Protein AF-A0A2W2GGY5-F1 (afdb_monomer_lite)

pLDDT: mean 84.08, std 15.94, range [33.78, 97.94]

Organism: NCBI:txid2666298

Secondary structure (DSSP, 8-state):
---HHHHHHHHHHHHHHHHSPPPHHHHHHHHHS-GGGSS-SEEEEEETTEEEEEETTT-HHHHHHHHTSSS-EE--BGGGTB----TTTS----GGG---EEEESS-HHHHHT--HHHHHHHHHHH--EEEEEEETTEEEEEEEETTTTEEEEEEE-TT-SSEEEEEESSS-HHHHHHHHHHHHHHTT---GGGEEEEEETTEEEEEESSTTSB---

Structure (mmCIF, N/CA/C/O backbone):
data_AF-A0A2W2GGY5-F1
#
_entry.id   AF-A0A2W2GGY5-F1
#
loop_
_atom_site.group_PDB
_atom_site.id
_atom_site.type_symbol
_atom_site.label_atom_id
_atom_site.label_alt_id
_atom_site.label_comp_id
_atom_site.label_asym_id
_atom_site.label_entity_id
_atom_site.label_seq_id
_atom_site.pdbx_PDB_ins_code
_atom_site.Cartn_x
_atom_site.Cartn_y
_atom_site.Cartn_z
_atom_site.occupancy
_atom_site.B_iso_or_equiv
_atom_site.auth_seq_id
_atom_site.auth_comp_id
_atom_site.auth_asym_id
_atom_site.auth_atom_id
_atom_site.pdbx_PDB_model_num
ATOM 1 N N . MET A 1 1 ? 34.369 3.440 -1.787 1.00 48.06 1 MET A N 1
ATOM 2 C CA . MET A 1 1 ? 33.220 4.038 -2.504 1.00 48.06 1 MET A CA 1
ATOM 3 C C . MET A 1 1 ? 33.224 3.545 -3.939 1.00 48.06 1 MET A C 1
ATOM 5 O O . MET A 1 1 ? 34.109 3.923 -4.694 1.00 48.06 1 MET A O 1
ATOM 9 N N . THR A 1 2 ? 32.295 2.670 -4.316 1.00 61.81 2 THR A N 1
ATOM 10 C CA . THR A 1 2 ? 32.181 2.228 -5.711 1.00 61.81 2 THR A CA 1
ATOM 11 C C . THR A 1 2 ? 31.547 3.356 -6.524 1.00 61.81 2 THR A C 1
ATOM 13 O O . THR A 1 2 ? 30.404 3.734 -6.267 1.00 61.81 2 THR A O 1
ATOM 16 N N . GLY A 1 3 ? 32.309 3.937 -7.453 1.00 85.81 3 GLY A N 1
ATOM 17 C CA . GLY A 1 3 ? 31.805 4.962 -8.368 1.00 85.81 3 GLY A CA 1
ATOM 18 C C . GLY A 1 3 ? 30.678 4.435 -9.262 1.00 85.81 3 GLY A C 1
ATOM 19 O O . GLY A 1 3 ? 30.443 3.228 -9.336 1.00 85.81 3 GLY A O 1
ATOM 20 N N . THR A 1 4 ? 29.992 5.339 -9.962 1.00 89.25 4 THR A N 1
ATOM 21 C CA . THR A 1 4 ? 28.840 5.040 -10.831 1.00 89.25 4 THR A CA 1
ATOM 22 C C . THR A 1 4 ? 29.074 3.850 -11.763 1.00 89.25 4 THR A C 1
ATOM 24 O O . THR A 1 4 ? 28.227 2.964 -11.829 1.00 89.25 4 THR A O 1
ATOM 27 N N . ALA A 1 5 ? 30.237 3.777 -12.418 1.00 89.19 5 ALA A N 1
ATOM 28 C CA . ALA A 1 5 ? 30.575 2.672 -13.316 1.00 89.19 5 ALA A CA 1
ATOM 29 C C . ALA A 1 5 ? 30.523 1.305 -12.612 1.00 89.19 5 ALA A C 1
ATOM 31 O O . ALA A 1 5 ? 29.901 0.374 -13.108 1.00 89.19 5 ALA A O 1
ATOM 32 N N . GLY A 1 6 ? 31.082 1.191 -11.403 1.00 91.62 6 GLY A N 1
ATOM 33 C CA . GLY A 1 6 ? 31.052 -0.071 -10.663 1.00 91.62 6 GLY A CA 1
ATOM 34 C C . GLY A 1 6 ? 29.668 -0.433 -10.111 1.00 91.62 6 GLY A C 1
ATOM 35 O O . GLY A 1 6 ? 29.412 -1.602 -9.840 1.00 91.62 6 GLY A O 1
ATOM 36 N N . ARG A 1 7 ? 28.760 0.540 -9.952 1.00 93.62 7 ARG A N 1
ATOM 37 C CA . ARG A 1 7 ? 27.346 0.270 -9.632 1.00 93.62 7 ARG A CA 1
ATOM 38 C C . ARG A 1 7 ? 26.581 -0.235 -10.849 1.00 93.62 7 ARG A C 1
ATOM 40 O O . ARG A 1 7 ? 25.798 -1.165 -10.712 1.00 93.62 7 ARG A O 1
ATOM 47 N N . ILE A 1 8 ? 26.845 0.345 -12.021 1.00 93.19 8 ILE A N 1
ATOM 48 C CA . ILE A 1 8 ? 26.279 -0.113 -13.292 1.00 93.19 8 ILE A CA 1
ATOM 49 C C . ILE A 1 8 ? 26.705 -1.556 -13.567 1.00 93.19 8 ILE A C 1
ATOM 51 O O . ILE A 1 8 ? 25.845 -2.392 -13.812 1.00 93.19 8 ILE A O 1
ATOM 55 N N . GLU A 1 9 ? 27.997 -1.873 -13.459 1.00 93.56 9 GLU A N 1
ATOM 56 C CA . GLU A 1 9 ? 28.480 -3.239 -13.707 1.00 93.56 9 GLU A CA 1
ATOM 57 C C . GLU A 1 9 ? 27.888 -4.255 -12.728 1.00 93.56 9 GLU A C 1
ATOM 59 O O . GLU A 1 9 ? 27.519 -5.357 -13.130 1.00 93.56 9 GLU A O 1
ATOM 64 N N . ARG A 1 10 ? 27.722 -3.873 -11.456 1.00 92.75 10 ARG A N 1
ATOM 65 C CA . ARG A 1 10 ? 27.044 -4.719 -10.468 1.00 92.75 10 ARG A CA 1
ATOM 66 C C . ARG A 1 10 ? 25.583 -4.961 -10.846 1.00 92.75 10 ARG A C 1
ATOM 68 O O . ARG A 1 10 ? 25.186 -6.108 -10.954 1.00 92.75 10 ARG A O 1
ATOM 75 N N . MET A 1 11 ? 24.832 -3.902 -11.148 1.00 92.44 11 MET A N 1
ATOM 76 C CA . MET A 1 11 ? 23.435 -4.010 -11.578 1.00 92.44 11 MET A CA 1
ATOM 77 C C . MET A 1 11 ? 23.292 -4.887 -12.831 1.00 92.44 11 MET A C 1
ATOM 79 O O . MET A 1 11 ? 22.402 -5.727 -12.899 1.00 92.44 11 MET A O 1
ATOM 83 N N . ILE A 1 12 ? 24.178 -4.731 -13.820 1.00 92.88 12 ILE A N 1
ATOM 84 C CA . ILE A 1 12 ? 24.179 -5.572 -15.024 1.00 92.88 12 ILE A CA 1
ATOM 85 C C . ILE A 1 12 ? 24.467 -7.034 -14.662 1.00 92.88 12 ILE A C 1
ATOM 87 O O . ILE A 1 12 ? 23.815 -7.927 -15.201 1.00 92.88 12 ILE A O 1
ATOM 91 N N . SER A 1 13 ? 25.413 -7.290 -13.754 1.00 92.81 13 SER A N 1
ATOM 92 C CA . SER A 1 13 ? 25.697 -8.636 -13.244 1.00 92.81 13 SER A CA 1
ATOM 93 C C . SER A 1 13 ? 24.476 -9.252 -12.557 1.00 92.81 13 SER A C 1
ATOM 95 O O . SER A 1 13 ? 24.143 -10.400 -12.842 1.00 92.81 13 SER A O 1
ATOM 97 N N . ASP A 1 14 ? 23.786 -8.491 -11.708 1.00 91.38 14 ASP A N 1
ATOM 98 C CA . ASP A 1 14 ? 22.610 -8.953 -10.965 1.00 91.38 14 ASP A CA 1
ATOM 99 C C . ASP A 1 14 ? 21.446 -9.275 -11.918 1.00 91.38 14 ASP A C 1
ATOM 101 O O . ASP A 1 14 ? 20.841 -10.342 -11.831 1.00 91.38 14 ASP A O 1
ATOM 105 N N . ILE A 1 15 ? 21.190 -8.413 -12.910 1.00 90.12 15 ILE A N 1
ATOM 106 C CA . ILE A 1 15 ? 20.188 -8.675 -13.955 1.00 90.12 15 ILE A CA 1
ATOM 107 C C . ILE A 1 15 ? 20.574 -9.921 -14.763 1.00 90.12 15 ILE A C 1
ATOM 109 O O . ILE A 1 15 ? 19.726 -10.778 -14.996 1.00 90.12 15 ILE A O 1
ATOM 113 N N . THR A 1 16 ? 21.846 -10.059 -15.152 1.00 93.50 16 THR A N 1
ATOM 114 C CA . THR A 1 16 ? 22.324 -11.227 -15.918 1.00 93.50 16 THR A CA 1
ATOM 115 C C . THR A 1 16 ? 22.097 -12.527 -15.140 1.00 93.50 16 THR A C 1
ATOM 117 O O . THR A 1 16 ? 21.706 -13.539 -15.718 1.00 93.50 16 THR A O 1
ATOM 120 N N . ALA A 1 17 ? 22.289 -12.507 -13.819 1.00 92.75 17 ALA A N 1
ATOM 121 C CA . ALA A 1 17 ? 22.019 -13.657 -12.960 1.00 92.75 17 ALA A CA 1
ATOM 122 C C . ALA A 1 17 ? 20.521 -14.013 -12.884 1.00 92.75 17 ALA A C 1
ATOM 124 O O . ALA A 1 17 ? 20.187 -15.185 -12.728 1.00 92.75 17 ALA A O 1
ATOM 125 N N . LEU A 1 18 ? 19.627 -13.026 -13.013 1.00 88.75 18 LEU A N 1
ATOM 126 C CA . LEU A 1 18 ? 18.175 -13.214 -12.941 1.00 88.75 18 LEU A CA 1
ATOM 127 C C . LEU A 1 18 ? 17.550 -13.677 -14.262 1.00 88.75 18 LEU A C 1
ATOM 129 O O . LEU A 1 18 ? 16.674 -14.538 -14.250 1.00 88.75 18 LEU A O 1
ATOM 133 N N . VAL A 1 19 ? 17.959 -13.092 -15.392 1.00 91.12 19 VAL A N 1
ATOM 134 C CA . VAL A 1 19 ? 17.292 -13.305 -16.695 1.00 91.12 19 VAL A CA 1
ATOM 135 C C . VAL A 1 19 ? 18.158 -14.017 -17.734 1.00 91.12 19 VAL A C 1
ATOM 137 O O . VAL A 1 19 ? 17.691 -14.280 -18.841 1.00 91.12 19 VAL A O 1
ATOM 140 N N . GLY A 1 20 ? 19.401 -14.359 -17.389 1.00 92.25 20 GLY A N 1
ATOM 141 C CA . GLY A 1 20 ? 20.378 -14.922 -18.316 1.00 92.25 20 GLY A CA 1
ATOM 142 C C . GLY A 1 20 ? 21.138 -13.850 -19.098 1.00 92.25 20 GLY A C 1
ATOM 143 O O . GLY A 1 20 ? 21.140 -12.671 -18.742 1.00 92.25 20 GLY A O 1
ATOM 144 N N . ASP A 1 21 ? 21.834 -14.273 -20.155 1.00 93.62 21 ASP A N 1
ATOM 145 C CA . ASP A 1 21 ? 22.766 -13.403 -20.872 1.00 93.62 21 ASP A CA 1
ATOM 146 C C . ASP A 1 21 ? 22.068 -12.193 -21.514 1.00 93.62 21 ASP A C 1
ATOM 148 O O . ASP A 1 21 ? 21.069 -12.318 -22.227 1.00 93.62 21 ASP A O 1
ATOM 152 N N . ILE A 1 22 ? 22.611 -11.003 -21.254 1.00 92.06 22 ILE A N 1
ATOM 153 C CA . ILE A 1 22 ? 22.068 -9.738 -21.751 1.00 92.06 22 ILE A CA 1
ATOM 154 C C . ILE A 1 22 ? 22.768 -9.405 -23.073 1.00 92.06 22 ILE A C 1
ATOM 156 O O . ILE A 1 22 ? 23.988 -9.205 -23.068 1.00 92.06 22 ILE A O 1
ATOM 160 N N . PRO A 1 23 ? 22.035 -9.253 -24.195 1.00 95.12 23 PRO A N 1
ATOM 161 C CA . PRO A 1 23 ? 22.637 -8.930 -25.483 1.00 95.12 23 PRO A CA 1
ATOM 162 C C . PRO A 1 23 ? 23.523 -7.681 -25.423 1.00 95.12 23 PRO A C 1
ATOM 164 O O . PRO A 1 23 ? 23.169 -6.680 -24.794 1.00 95.12 23 PRO A O 1
ATOM 167 N N . GLY A 1 24 ? 24.645 -7.705 -26.148 1.00 95.19 24 GLY A N 1
ATOM 168 C CA . GLY A 1 24 ? 25.626 -6.611 -26.186 1.00 95.19 24 GLY A CA 1
ATOM 169 C C . GLY A 1 24 ? 25.030 -5.201 -26.362 1.00 95.19 24 GLY A C 1
ATOM 170 O O . GLY A 1 24 ? 25.400 -4.310 -25.597 1.00 95.19 24 GLY A O 1
ATOM 171 N N . PRO A 1 25 ? 24.066 -4.976 -27.281 1.00 96.19 25 PRO A N 1
ATOM 172 C CA . PRO A 1 25 ? 23.410 -3.674 -27.424 1.00 96.19 25 PRO A CA 1
ATOM 173 C C . PRO A 1 25 ? 22.654 -3.208 -26.169 1.00 96.19 25 PRO A C 1
ATOM 175 O O . PRO A 1 25 ? 22.680 -2.026 -25.835 1.00 96.19 25 PRO A O 1
ATOM 178 N N . VAL A 1 26 ? 22.012 -4.129 -25.445 1.00 92.44 26 VAL A N 1
ATOM 179 C CA . VAL A 1 26 ? 21.270 -3.824 -24.210 1.00 92.44 26 VAL A CA 1
ATOM 180 C C . VAL A 1 26 ? 22.242 -3.514 -23.071 1.00 92.44 26 VAL A C 1
ATOM 182 O O . VAL A 1 26 ? 22.051 -2.540 -22.344 1.00 92.44 26 VAL A O 1
ATOM 185 N N . ARG A 1 27 ? 23.337 -4.276 -22.955 1.00 93.62 27 ARG A N 1
ATOM 186 C CA . ARG A 1 27 ? 24.425 -3.980 -22.008 1.00 93.62 27 ARG A CA 1
ATOM 187 C C . ARG A 1 27 ? 25.012 -2.585 -22.246 1.00 93.62 27 ARG A C 1
ATOM 189 O O . ARG A 1 27 ? 25.153 -1.814 -21.299 1.00 93.62 27 ARG A O 1
ATOM 196 N N . ALA A 1 28 ? 25.302 -2.245 -23.503 1.00 93.81 28 ALA A N 1
ATOM 197 C CA . ALA A 1 28 ? 25.817 -0.928 -23.872 1.00 93.81 28 ALA A CA 1
ATOM 198 C C . ALA A 1 28 ? 24.829 0.197 -23.517 1.00 93.81 28 ALA A C 1
ATOM 200 O O . ALA A 1 28 ? 25.250 1.250 -23.040 1.00 93.81 28 ALA A O 1
ATOM 201 N N . ALA A 1 29 ? 23.520 -0.033 -23.673 1.00 93.31 29 ALA A N 1
ATOM 202 C CA . ALA A 1 29 ? 22.497 0.927 -23.266 1.00 93.31 29 ALA A CA 1
ATOM 203 C C . ALA A 1 29 ? 22.521 1.200 -21.750 1.00 93.31 29 ALA A C 1
ATOM 205 O O . ALA A 1 29 ? 22.502 2.362 -21.347 1.00 93.31 29 ALA A O 1
ATOM 206 N N . PHE A 1 30 ? 22.645 0.167 -20.906 1.00 90.31 30 PHE A N 1
ATOM 207 C CA . PHE A 1 30 ? 22.777 0.346 -19.450 1.00 90.31 30 PHE A CA 1
ATOM 208 C C . PHE A 1 30 ? 24.033 1.136 -19.048 1.00 90.31 30 PHE A C 1
ATOM 210 O O . PHE A 1 30 ? 23.994 1.914 -18.094 1.00 90.31 30 PHE A O 1
ATOM 217 N N . GLN A 1 31 ? 25.140 0.952 -19.770 1.00 92.25 31 GLN A N 1
ATOM 218 C CA . GLN A 1 31 ? 26.396 1.672 -19.531 1.00 92.25 31 GLN A CA 1
ATOM 219 C C . GLN A 1 31 ? 26.330 3.134 -19.981 1.00 92.25 31 GLN A C 1
ATOM 221 O O . GLN A 1 31 ? 26.809 4.020 -19.272 1.00 92.25 31 GLN A O 1
ATOM 226 N N . ALA A 1 32 ? 25.715 3.389 -21.137 1.00 93.38 32 ALA A N 1
ATOM 227 C CA . ALA A 1 32 ? 25.564 4.728 -21.695 1.00 93.38 32 ALA A CA 1
ATOM 228 C C . ALA A 1 32 ? 24.523 5.573 -20.950 1.00 93.38 32 ALA A C 1
ATOM 230 O O . ALA A 1 32 ? 24.597 6.801 -20.988 1.00 93.38 32 ALA A O 1
ATOM 231 N N . MET A 1 33 ? 23.562 4.928 -20.281 1.00 92.44 33 MET A N 1
ATOM 232 C CA . MET A 1 33 ? 22.422 5.593 -19.663 1.00 92.44 33 MET A CA 1
ATOM 233 C C . MET A 1 33 ? 22.334 5.296 -18.158 1.00 92.44 33 MET A C 1
ATOM 235 O O . MET A 1 33 ? 21.573 4.425 -17.728 1.00 92.44 33 MET A O 1
ATOM 239 N N . PRO A 1 34 ? 23.111 6.010 -17.318 1.00 91.12 34 PRO A N 1
ATOM 240 C CA . PRO A 1 34 ? 23.115 5.779 -15.883 1.00 91.12 34 PRO A CA 1
ATOM 241 C C . PRO A 1 34 ? 21.727 5.992 -15.266 1.00 91.12 34 PRO A C 1
ATOM 243 O O . PRO A 1 34 ? 21.187 7.098 -15.275 1.00 91.12 34 PRO A O 1
ATOM 246 N N . ARG A 1 35 ? 21.181 4.932 -14.658 1.00 91.50 35 ARG A N 1
ATOM 247 C CA . ARG A 1 35 ? 19.836 4.900 -14.051 1.00 91.50 35 ARG A CA 1
ATOM 248 C C . ARG A 1 35 ? 19.541 6.089 -13.126 1.00 91.50 35 ARG A C 1
ATOM 250 O O . ARG A 1 35 ? 18.432 6.609 -13.128 1.00 91.50 35 ARG A O 1
ATOM 257 N N . HIS A 1 36 ? 20.541 6.579 -12.393 1.00 92.88 36 HIS A N 1
ATOM 258 C CA . HIS A 1 36 ? 20.407 7.711 -11.469 1.00 92.88 36 HIS A CA 1
ATOM 259 C C . HIS A 1 36 ? 20.091 9.071 -12.117 1.00 92.88 36 HIS A C 1
ATOM 261 O O . HIS A 1 36 ? 19.819 10.031 -11.397 1.00 92.88 36 HIS A O 1
ATOM 267 N N . LEU A 1 37 ? 20.143 9.193 -13.444 1.00 91.75 37 LEU A N 1
ATOM 268 C CA . LEU A 1 37 ? 19.711 10.404 -14.150 1.00 91.75 37 LEU A CA 1
ATOM 269 C C . LEU A 1 37 ? 18.184 10.483 -14.304 1.00 91.75 37 LEU A C 1
ATOM 271 O O . LEU A 1 37 ? 17.657 11.565 -14.536 1.00 91.75 37 LEU A O 1
ATOM 275 N N . PHE A 1 38 ? 17.485 9.358 -14.139 1.00 89.38 38 PHE A N 1
ATOM 276 C CA . PHE A 1 38 ? 16.034 9.237 -14.328 1.00 89.38 38 PHE A CA 1
ATOM 277 C C . PHE A 1 38 ? 15.257 9.195 -13.014 1.00 89.38 38 PHE A C 1
ATOM 279 O O . PHE A 1 38 ? 14.030 9.219 -13.022 1.00 89.38 38 PHE A O 1
ATOM 286 N N . ILE A 1 39 ? 15.960 9.113 -11.885 1.00 90.38 39 ILE A N 1
ATO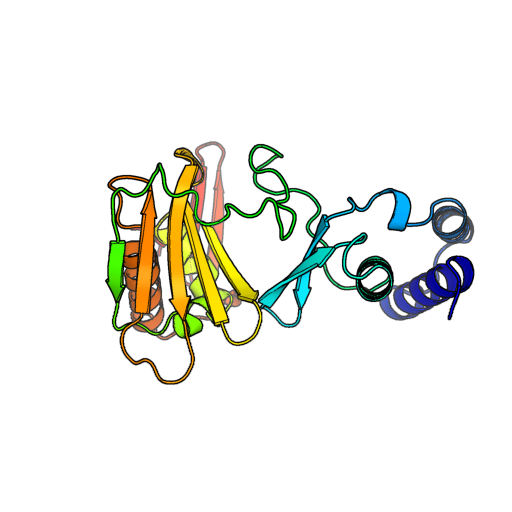M 287 C CA . ILE A 1 39 ? 15.338 9.066 -10.565 1.00 90.38 39 ILE A CA 1
ATOM 288 C C . ILE A 1 39 ? 15.357 10.480 -9.973 1.00 90.38 39 ILE A C 1
ATOM 290 O O . ILE A 1 39 ? 16.434 11.089 -9.914 1.00 90.38 39 ILE A O 1
ATOM 294 N N . PRO A 1 40 ? 14.205 11.020 -9.535 1.00 86.94 40 PRO A N 1
ATOM 295 C CA . PRO A 1 40 ? 14.157 12.320 -8.882 1.00 86.94 40 PRO A CA 1
ATOM 296 C C . PRO A 1 40 ? 15.015 12.358 -7.604 1.00 86.94 40 PRO A C 1
ATOM 298 O O . PRO A 1 40 ? 15.307 11.311 -7.014 1.00 86.94 40 PRO A O 1
ATOM 301 N N . PRO A 1 41 ? 15.403 13.556 -7.124 1.00 83.88 41 PRO A N 1
ATOM 302 C CA . PRO A 1 41 ? 16.155 13.692 -5.879 1.00 83.88 41 PRO A CA 1
ATOM 303 C C . PRO A 1 41 ? 15.456 13.053 -4.679 1.00 83.88 41 PRO A C 1
ATOM 305 O O . PRO A 1 41 ? 16.137 12.571 -3.784 1.00 83.88 41 PRO A O 1
ATOM 308 N N . VAL A 1 42 ? 14.123 13.004 -4.682 1.00 80.56 42 VAL A N 1
ATOM 309 C CA . VAL A 1 42 ? 13.330 12.307 -3.669 1.00 80.56 42 VAL A CA 1
ATOM 310 C C . VAL A 1 42 ? 12.455 11.262 -4.332 1.00 80.56 42 VAL A C 1
ATOM 312 O O . VAL A 1 42 ? 11.776 11.554 -5.313 1.00 80.56 42 VAL A O 1
ATOM 315 N N . ALA A 1 43 ? 12.484 10.051 -3.788 1.00 82.75 43 ALA A N 1
ATOM 316 C CA . ALA A 1 43 ? 11.694 8.925 -4.259 1.00 82.75 43 ALA A CA 1
ATOM 317 C C . ALA A 1 43 ? 11.260 8.038 -3.083 1.00 82.75 43 ALA A C 1
ATOM 319 O O . ALA A 1 43 ? 11.701 8.229 -1.947 1.00 82.75 43 ALA A O 1
ATOM 320 N N . LEU A 1 44 ? 10.376 7.080 -3.353 1.00 81.69 44 LEU A N 1
ATOM 321 C CA . LEU A 1 44 ? 9.930 6.088 -2.383 1.00 81.69 44 LEU A CA 1
ATOM 322 C C . LEU A 1 44 ? 10.414 4.722 -2.852 1.00 81.69 44 LEU A C 1
ATOM 324 O O . LEU A 1 44 ? 10.395 4.425 -4.047 1.00 81.69 44 LEU A O 1
ATOM 328 N N . VAL A 1 45 ? 10.828 3.900 -1.903 1.00 82.50 45 VAL A N 1
ATOM 329 C CA . VAL A 1 45 ? 11.200 2.506 -2.126 1.00 82.50 45 VAL A CA 1
ATOM 330 C C . VAL A 1 45 ? 10.338 1.613 -1.257 1.00 82.50 45 VAL A C 1
ATOM 332 O O . VAL A 1 45 ? 9.880 2.030 -0.190 1.00 82.50 45 VAL A O 1
ATOM 335 N N . ASP A 1 46 ? 10.108 0.395 -1.724 1.00 75.19 46 ASP A N 1
ATOM 336 C CA . ASP A 1 46 ? 9.546 -0.659 -0.890 1.00 75.19 46 ASP A CA 1
ATOM 337 C C . ASP A 1 46 ? 10.691 -1.432 -0.227 1.00 75.19 46 ASP A C 1
ATOM 339 O O . ASP A 1 46 ? 11.391 -2.209 -0.877 1.00 75.19 46 ASP A O 1
ATOM 343 N N . GLU A 1 47 ? 10.906 -1.181 1.063 1.00 68.56 47 GLU A N 1
ATOM 344 C CA . GLU A 1 47 ? 11.906 -1.871 1.870 1.00 68.56 47 GLU A CA 1
ATOM 345 C C . GLU A 1 47 ? 11.200 -2.902 2.757 1.00 68.56 47 GLU A C 1
ATOM 347 O O . GLU A 1 47 ? 10.649 -2.583 3.812 1.00 68.56 47 GLU A O 1
ATOM 352 N N . ALA A 1 48 ? 11.198 -4.160 2.307 1.00 65.31 48 ALA A N 1
ATOM 353 C CA . ALA A 1 48 ? 10.587 -5.294 3.007 1.00 65.31 48 ALA A CA 1
ATOM 354 C C . ALA A 1 48 ? 9.084 -5.117 3.328 1.00 65.31 48 ALA A C 1
ATOM 356 O O . ALA A 1 48 ? 8.628 -5.471 4.418 1.00 65.31 48 ALA A O 1
ATOM 357 N N . GLY A 1 49 ? 8.306 -4.585 2.380 1.00 57.06 49 GLY A N 1
ATOM 358 C CA . GLY A 1 49 ? 6.864 -4.364 2.525 1.00 57.06 49 GLY A CA 1
ATOM 359 C C . GLY A 1 49 ? 6.511 -3.048 3.218 1.00 57.06 49 GLY A C 1
ATOM 360 O O . GLY A 1 49 ? 5.344 -2.809 3.522 1.00 57.06 49 GLY A O 1
ATOM 361 N N . MET A 1 50 ? 7.505 -2.201 3.495 1.00 56.09 50 MET A N 1
ATOM 362 C CA . MET A 1 50 ? 7.334 -0.906 4.140 1.00 56.09 50 MET A CA 1
ATOM 363 C C . MET A 1 50 ? 7.828 0.194 3.213 1.00 56.09 50 MET A C 1
ATOM 365 O O . MET A 1 50 ? 8.968 0.183 2.751 1.00 56.09 50 MET A O 1
ATOM 369 N N . THR A 1 51 ? 6.984 1.194 2.974 1.00 66.81 51 THR A N 1
ATOM 370 C CA . THR A 1 51 ? 7.359 2.318 2.120 1.00 66.81 51 THR A CA 1
ATOM 371 C C . THR A 1 51 ? 8.327 3.245 2.860 1.00 66.81 51 THR A C 1
ATOM 373 O O . THR A 1 51 ? 7.985 3.863 3.872 1.00 66.81 51 THR A O 1
ATOM 376 N N . ALA A 1 52 ? 9.548 3.365 2.346 1.00 71.56 52 ALA A N 1
ATOM 377 C CA . ALA A 1 52 ? 10.583 4.248 2.871 1.00 71.56 52 ALA A CA 1
ATOM 378 C C . ALA A 1 52 ? 10.897 5.370 1.874 1.00 71.56 52 ALA A C 1
ATOM 380 O O . ALA A 1 52 ? 10.849 5.182 0.660 1.00 71.56 52 ALA A O 1
ATOM 381 N N . GLY A 1 53 ? 11.210 6.563 2.385 1.00 77.56 53 GLY A N 1
ATOM 382 C CA . GLY A 1 53 ? 11.646 7.687 1.557 1.00 77.56 53 GLY A CA 1
ATOM 383 C C . GLY A 1 53 ? 13.158 7.706 1.390 1.00 77.56 53 GLY A C 1
ATOM 384 O O . GLY A 1 53 ? 13.881 7.631 2.381 1.00 77.56 53 GLY A O 1
ATOM 385 N N . ILE A 1 54 ? 13.625 7.870 0.154 1.00 82.50 54 ILE A N 1
ATOM 386 C CA . ILE A 1 54 ? 15.029 8.135 -0.168 1.00 82.50 54 ILE A CA 1
ATOM 387 C C . ILE A 1 54 ? 15.188 9.581 -0.636 1.00 82.50 54 ILE A C 1
ATOM 389 O O . ILE A 1 54 ? 14.361 10.091 -1.391 1.00 82.50 54 ILE A O 1
ATOM 393 N N . ASP A 1 55 ? 16.261 10.238 -0.204 1.00 81.56 55 ASP A N 1
ATOM 394 C CA . ASP A 1 55 ? 16.532 11.646 -0.503 1.00 81.56 55 ASP A CA 1
ATOM 395 C C . ASP A 1 55 ? 18.017 11.831 -0.840 1.00 81.56 55 ASP A C 1
ATOM 397 O O . ASP A 1 55 ? 18.896 11.606 -0.007 1.00 81.56 55 ASP A O 1
ATOM 401 N N . ARG A 1 56 ? 18.294 12.245 -2.080 1.00 87.69 56 ARG A N 1
ATOM 402 C CA . ARG A 1 56 ? 19.639 12.464 -2.622 1.00 87.69 56 ARG A CA 1
ATOM 403 C C . ARG A 1 56 ? 20.402 13.542 -1.860 1.00 87.69 56 ARG A C 1
ATOM 405 O O . ARG A 1 56 ? 21.625 13.476 -1.819 1.00 87.69 56 ARG A O 1
ATOM 412 N N . HIS A 1 57 ? 19.720 14.556 -1.338 1.00 80.44 57 HIS A N 1
ATOM 413 C CA . HIS A 1 57 ? 20.358 15.670 -0.643 1.00 80.44 57 HIS A CA 1
ATOM 414 C C . HIS A 1 57 ? 20.619 15.338 0.825 1.00 80.44 57 HIS A C 1
ATOM 416 O O . HIS A 1 57 ? 21.666 15.719 1.344 1.00 80.44 57 HIS A O 1
ATOM 422 N N . ALA A 1 58 ? 19.701 14.618 1.475 1.00 76.81 58 ALA A N 1
ATOM 423 C CA . ALA A 1 58 ? 19.854 14.224 2.874 1.00 76.81 58 ALA A CA 1
ATOM 424 C C . ALA A 1 58 ? 20.831 13.048 3.058 1.00 76.81 58 ALA A C 1
ATOM 426 O O . ALA A 1 58 ? 21.681 13.100 3.943 1.00 76.81 58 ALA A O 1
ATOM 427 N N . ASP A 1 59 ? 20.735 12.013 2.216 1.00 83.00 59 ASP A N 1
ATOM 428 C CA . ASP A 1 59 ? 21.639 10.858 2.221 1.00 83.00 59 ASP A CA 1
ATOM 429 C C . ASP A 1 59 ? 21.962 10.407 0.779 1.00 83.00 59 ASP A C 1
ATOM 431 O O . ASP A 1 59 ? 21.339 9.487 0.228 1.00 83.00 59 ASP A O 1
ATOM 435 N N . PRO A 1 60 ? 22.972 11.032 0.140 1.00 90.88 60 PRO A N 1
ATOM 436 C CA . PRO A 1 60 ? 23.370 10.696 -1.225 1.00 90.88 60 PRO A CA 1
ATOM 437 C C . PRO A 1 60 ? 23.797 9.231 -1.390 1.00 90.88 60 PRO A C 1
ATOM 439 O O . PRO A 1 60 ? 23.663 8.661 -2.476 1.00 90.88 60 PRO A O 1
ATOM 442 N N . ALA A 1 61 ? 24.346 8.617 -0.336 1.00 89.62 61 ALA A N 1
ATOM 443 C CA . ALA A 1 61 ? 24.867 7.260 -0.390 1.00 89.62 61 ALA A CA 1
ATOM 444 C C . ALA A 1 61 ? 23.731 6.231 -0.355 1.00 89.62 61 ALA A C 1
ATOM 446 O O . ALA A 1 61 ? 23.711 5.340 -1.211 1.00 89.62 61 ALA A O 1
ATOM 447 N N . ALA A 1 62 ? 22.775 6.379 0.568 1.00 86.69 62 ALA A N 1
ATOM 448 C CA . ALA A 1 62 ? 21.579 5.542 0.621 1.00 86.69 62 ALA A CA 1
ATOM 449 C C . ALA A 1 62 ? 20.744 5.684 -0.656 1.00 86.69 62 ALA A C 1
ATOM 451 O O . ALA A 1 62 ? 20.344 4.677 -1.241 1.00 86.69 62 ALA A O 1
ATOM 452 N N . TRP A 1 63 ? 20.586 6.910 -1.168 1.00 91.81 63 TRP A N 1
ATOM 453 C CA . TRP A 1 63 ? 19.898 7.157 -2.435 1.00 91.81 63 TRP A CA 1
ATOM 454 C C . TRP A 1 63 ? 20.584 6.435 -3.610 1.00 91.81 63 TRP A C 1
ATOM 456 O O . TRP A 1 63 ? 19.934 5.702 -4.353 1.00 91.81 63 TRP A O 1
ATOM 466 N N . MET A 1 64 ? 21.913 6.542 -3.753 1.00 94.19 64 MET A N 1
ATOM 467 C CA . MET A 1 64 ? 22.658 5.829 -4.808 1.00 94.19 64 MET A CA 1
ATOM 468 C C . MET A 1 64 ? 22.624 4.302 -4.653 1.00 94.19 64 MET A C 1
ATOM 470 O O . MET A 1 64 ? 22.723 3.589 -5.653 1.00 94.19 64 MET A O 1
ATOM 474 N N . ASN A 1 65 ? 22.536 3.785 -3.424 1.00 91.38 65 ASN A N 1
ATOM 475 C CA . ASN A 1 65 ? 22.373 2.352 -3.172 1.00 91.38 65 ASN A CA 1
ATOM 476 C C . ASN A 1 65 ? 20.998 1.868 -3.631 1.00 91.38 65 ASN A C 1
ATOM 478 O O . ASN A 1 65 ? 20.932 0.916 -4.403 1.00 91.38 65 ASN A O 1
ATOM 482 N N . ALA A 1 66 ? 19.935 2.564 -3.232 1.00 90.38 66 ALA A N 1
ATOM 483 C CA . ALA A 1 66 ? 18.572 2.242 -3.627 1.00 90.38 66 ALA A CA 1
ATOM 484 C C . ALA A 1 66 ? 18.385 2.295 -5.153 1.00 90.38 66 ALA A C 1
ATOM 486 O O . ALA A 1 66 ? 17.873 1.353 -5.750 1.00 90.38 66 ALA A O 1
ATOM 487 N N . VAL A 1 67 ? 18.892 3.343 -5.811 1.00 93.69 67 VAL A N 1
ATOM 488 C CA . VAL A 1 67 ? 18.770 3.542 -7.268 1.00 93.69 67 VAL A CA 1
ATOM 489 C C . VAL A 1 67 ? 19.342 2.396 -8.099 1.00 93.69 67 VAL A C 1
ATOM 491 O O . VAL A 1 67 ? 18.822 2.096 -9.172 1.00 93.69 67 VAL A O 1
ATOM 494 N N . TYR A 1 68 ? 20.420 1.777 -7.625 1.00 93.69 68 TYR A N 1
ATOM 495 C CA . TYR A 1 68 ? 21.092 0.673 -8.311 1.00 93.69 68 TYR A CA 1
ATOM 496 C C . TYR A 1 68 ? 20.748 -0.702 -7.732 1.00 93.69 68 TYR A C 1
ATOM 498 O O . TYR A 1 68 ? 21.367 -1.685 -8.127 1.00 93.69 68 TYR A O 1
ATOM 506 N N . SER A 1 69 ? 19.776 -0.771 -6.823 1.00 89.50 69 SER A N 1
ATOM 507 C CA . SER A 1 69 ? 19.213 -2.033 -6.350 1.00 89.50 69 SER A CA 1
ATOM 508 C C . SER A 1 69 ? 18.124 -2.556 -7.297 1.00 89.50 69 SER A C 1
ATOM 510 O O . SER A 1 69 ? 17.687 -1.873 -8.236 1.00 89.50 69 SER A O 1
ATOM 512 N N . ASP A 1 70 ? 17.689 -3.784 -7.039 1.00 85.81 70 ASP A N 1
ATOM 513 C CA . ASP A 1 70 ? 16.520 -4.410 -7.655 1.00 85.81 70 ASP A CA 1
ATOM 514 C C . ASP A 1 70 ? 15.195 -3.988 -6.993 1.00 85.81 70 ASP A C 1
ATOM 516 O O . ASP A 1 70 ? 14.127 -4.362 -7.478 1.00 85.81 70 ASP A O 1
ATOM 520 N N . MET A 1 71 ? 15.241 -3.169 -5.933 1.00 85.06 71 MET A N 1
ATOM 521 C CA . MET A 1 71 ? 14.040 -2.688 -5.257 1.00 85.06 71 MET A CA 1
ATOM 522 C C . MET A 1 71 ? 13.182 -1.831 -6.201 1.00 85.06 71 MET A C 1
ATOM 524 O O . MET A 1 71 ? 13.713 -0.996 -6.950 1.00 85.06 71 MET A O 1
ATOM 528 N N . PRO A 1 72 ? 11.845 -1.975 -6.153 1.00 83.94 72 PRO A N 1
ATOM 529 C CA . PRO A 1 72 ? 10.938 -1.057 -6.820 1.00 83.94 72 PRO A CA 1
ATOM 530 C C . PRO A 1 72 ? 11.143 0.369 -6.306 1.00 83.94 72 PRO A C 1
ATOM 532 O O . PRO A 1 72 ? 11.145 0.620 -5.101 1.00 83.94 72 PRO A O 1
ATOM 535 N N . ILE A 1 73 ? 11.285 1.309 -7.239 1.00 86.44 73 ILE A N 1
ATOM 536 C CA . ILE A 1 73 ? 11.376 2.736 -6.938 1.00 86.44 73 ILE A CA 1
ATOM 537 C C . ILE A 1 73 ? 10.137 3.395 -7.515 1.00 86.44 73 ILE A C 1
ATOM 539 O O . ILE A 1 73 ? 9.931 3.400 -8.728 1.00 86.44 73 ILE A O 1
ATOM 543 N N . VAL A 1 74 ? 9.330 3.978 -6.642 1.00 81.06 74 VAL A N 1
ATOM 544 C CA . VAL A 1 74 ? 8.237 4.852 -7.043 1.00 81.06 74 VAL A CA 1
ATOM 545 C C . VAL A 1 74 ? 8.842 6.235 -7.253 1.00 81.06 74 VAL A C 1
ATOM 547 O O . VAL A 1 74 ? 9.458 6.794 -6.348 1.00 81.06 74 VAL A O 1
ATOM 550 N N . THR A 1 75 ? 8.712 6.773 -8.463 1.00 78.56 75 THR A N 1
ATOM 551 C CA . THR A 1 75 ? 9.211 8.112 -8.830 1.00 78.56 75 THR A CA 1
ATOM 552 C C . THR A 1 75 ? 8.087 9.132 -9.010 1.00 78.56 75 THR A C 1
ATOM 554 O O . THR A 1 75 ? 8.360 10.314 -9.201 1.00 78.56 75 THR A O 1
ATOM 557 N N . GLN A 1 76 ? 6.829 8.682 -8.971 1.00 67.69 76 GLN A N 1
ATOM 558 C CA . GLN A 1 76 ? 5.634 9.501 -9.151 1.00 67.69 76 GLN A CA 1
ATOM 559 C C . GLN A 1 76 ? 4.435 8.841 -8.454 1.00 67.69 76 GLN A C 1
ATOM 561 O O . GLN A 1 76 ? 4.293 7.620 -8.494 1.00 67.69 76 GLN A O 1
ATOM 566 N N . LEU A 1 77 ? 3.574 9.645 -7.825 1.00 59.94 77 LEU A N 1
ATOM 567 C CA . LEU A 1 77 ? 2.316 9.215 -7.207 1.00 59.94 77 LEU A CA 1
ATOM 568 C C . LEU A 1 77 ? 1.136 9.918 -7.886 1.00 59.94 77 LEU A C 1
ATOM 570 O O . LEU A 1 77 ? 1.269 11.071 -8.297 1.00 59.94 77 LEU A O 1
ATOM 574 N N . ALA A 1 78 ? -0.008 9.230 -7.971 1.00 50.16 78 ALA A N 1
ATOM 575 C CA . ALA A 1 78 ? -1.286 9.779 -8.440 1.00 50.16 78 ALA A CA 1
ATOM 576 C C . ALA A 1 78 ? -1.163 10.614 -9.733 1.00 50.16 78 ALA A C 1
ATOM 578 O O . ALA A 1 78 ? -1.504 11.793 -9.745 1.00 50.16 78 ALA A O 1
ATOM 579 N N . ASP A 1 79 ? -0.578 10.041 -10.791 1.00 53.19 79 ASP A N 1
ATOM 580 C CA . ASP A 1 79 ? -0.335 10.706 -12.084 1.00 53.19 79 ASP A CA 1
ATOM 581 C C . ASP A 1 79 ? 0.379 12.067 -11.988 1.00 53.19 79 ASP A C 1
ATOM 583 O O . ASP A 1 79 ? 0.319 12.897 -12.888 1.00 53.19 79 ASP A O 1
ATOM 587 N N . GLY A 1 80 ? 1.154 12.283 -10.921 1.00 44.28 80 GLY A N 1
ATOM 588 C CA . GLY A 1 80 ? 1.873 13.534 -10.671 1.00 44.28 80 GLY A CA 1
ATOM 589 C C . GLY A 1 80 ? 1.015 14.625 -10.024 1.00 44.28 80 GLY A C 1
ATOM 590 O O . GLY A 1 80 ? 1.535 15.701 -9.742 1.00 44.28 80 GLY A O 1
ATOM 591 N N . ALA A 1 81 ? -0.263 14.354 -9.736 1.00 35.53 81 ALA A N 1
ATOM 592 C CA . ALA A 1 81 ? -1.137 15.247 -8.975 1.00 35.53 81 ALA A CA 1
ATOM 593 C C . ALA A 1 81 ? -0.712 15.358 -7.502 1.00 35.53 81 ALA A C 1
ATOM 595 O O . ALA A 1 81 ? -1.007 16.353 -6.842 1.00 35.53 81 ALA A O 1
ATOM 596 N N . VAL A 1 82 ? 0.017 14.357 -6.997 1.00 42.59 82 VAL A N 1
ATOM 597 C CA . VAL A 1 82 ? 0.633 14.392 -5.671 1.00 42.59 82 VAL A CA 1
ATOM 598 C C . VAL A 1 82 ? 2.147 14.524 -5.856 1.00 42.59 82 VAL A C 1
ATOM 600 O O . VAL A 1 82 ? 2.785 13.579 -6.332 1.00 42.59 82 VAL A O 1
ATOM 603 N N . PRO A 1 83 ? 2.753 15.677 -5.514 1.00 48.78 83 PRO A N 1
ATOM 604 C CA . PRO A 1 83 ? 4.196 15.826 -5.594 1.00 48.78 83 PRO A CA 1
ATOM 605 C C . PRO A 1 83 ? 4.876 14.805 -4.680 1.00 48.78 83 PRO A C 1
ATOM 607 O O . PRO A 1 83 ? 4.415 14.527 -3.572 1.00 48.78 83 PRO A O 1
ATOM 610 N N . MET A 1 84 ? 5.992 14.250 -5.151 1.00 55.22 84 MET A N 1
ATOM 611 C CA . MET A 1 84 ? 6.838 13.363 -4.363 1.00 55.22 84 MET A CA 1
ATOM 612 C C . MET A 1 84 ? 7.486 14.177 -3.244 1.00 55.22 84 MET A C 1
ATOM 614 O O . MET A 1 84 ? 8.506 14.836 -3.424 1.00 55.22 84 MET A O 1
ATOM 618 N N . MET A 1 85 ? 6.804 14.219 -2.109 1.00 50.06 85 MET A N 1
ATOM 619 C CA . MET A 1 85 ? 7.126 15.109 -1.009 1.00 50.06 85 MET A CA 1
ATOM 620 C C . MET A 1 85 ? 8.518 14.799 -0.438 1.00 50.06 85 MET A C 1
ATOM 622 O O . MET A 1 85 ? 8.740 13.717 0.106 1.00 50.06 85 MET A O 1
ATOM 626 N N . MET A 1 86 ? 9.447 15.763 -0.521 1.00 45.12 86 MET A N 1
ATOM 627 C CA . MET A 1 86 ? 10.707 15.745 0.245 1.00 45.12 86 MET A CA 1
ATOM 628 C C . MET A 1 86 ? 10.429 15.547 1.735 1.00 45.12 86 MET A C 1
ATOM 630 O O . MET A 1 86 ? 9.355 15.902 2.202 1.00 45.12 86 MET A O 1
ATOM 634 N N . ARG A 1 87 ? 11.388 15.077 2.541 1.00 43.53 87 ARG A N 1
ATOM 635 C CA . ARG A 1 87 ? 11.178 14.962 4.002 1.00 43.53 87 ARG A CA 1
ATOM 636 C C . ARG A 1 87 ? 10.756 16.303 4.642 1.00 43.53 87 ARG A C 1
ATOM 638 O O . ARG A 1 87 ? 9.957 16.317 5.568 1.00 43.53 87 ARG A O 1
ATOM 645 N N . SER A 1 88 ? 11.221 17.421 4.076 1.00 36.44 88 SER A N 1
ATOM 646 C CA . SER A 1 88 ? 10.860 18.806 4.423 1.00 36.44 88 SER A CA 1
ATOM 647 C C . SER A 1 88 ? 9.597 19.355 3.735 1.00 36.44 88 SER A C 1
ATOM 649 O O . SER A 1 88 ? 9.094 20.398 4.143 1.00 36.44 88 SER A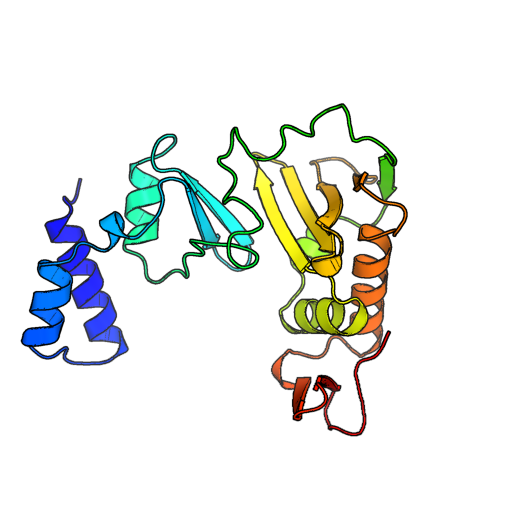 O 1
ATOM 651 N N . GLN A 1 89 ? 9.109 18.689 2.683 1.00 36.00 89 GLN A N 1
ATOM 652 C CA . GLN A 1 89 ? 7.923 19.067 1.892 1.00 36.00 89 GLN A CA 1
ATOM 653 C C . GLN A 1 89 ? 6.746 18.111 2.088 1.00 36.00 89 GLN A C 1
ATOM 655 O O . GLN A 1 89 ? 5.627 18.404 1.668 1.00 36.00 89 GLN A O 1
ATOM 660 N N . ARG A 1 90 ? 6.981 16.974 2.751 1.00 45.53 90 ARG A N 1
ATOM 661 C CA . ARG A 1 90 ? 5.954 16.214 3.448 1.00 45.53 90 ARG A CA 1
ATOM 662 C C . ARG A 1 90 ? 5.235 17.257 4.278 1.00 45.53 90 ARG A C 1
ATOM 664 O O . ARG A 1 90 ? 5.936 18.077 4.883 1.00 45.53 90 ARG A O 1
ATOM 671 N N . PRO A 1 91 ? 3.890 17.308 4.265 1.00 35.25 91 PRO A N 1
ATOM 672 C CA . PRO A 1 91 ? 3.194 18.371 4.949 1.00 35.25 91 PRO A CA 1
ATOM 673 C C . PRO A 1 91 ? 3.768 18.340 6.349 1.00 35.25 91 PRO A C 1
ATOM 675 O O . PRO A 1 91 ? 3.785 17.279 6.986 1.00 35.25 91 PRO A O 1
ATOM 678 N N . ALA A 1 92 ? 4.317 19.466 6.791 1.00 38.44 92 ALA A N 1
ATOM 679 C CA . ALA A 1 92 ? 4.790 19.620 8.149 1.00 38.44 92 ALA A CA 1
ATOM 680 C C . ALA A 1 92 ? 3.568 19.629 9.065 1.00 38.44 92 ALA A C 1
ATOM 682 O O . ALA A 1 92 ? 3.410 20.553 9.841 1.00 38.44 92 ALA A O 1
ATOM 683 N N . THR A 1 93 ? 2.633 18.680 8.919 1.00 40.59 93 THR A N 1
ATOM 684 C CA . THR A 1 93 ? 1.282 18.741 9.460 1.00 40.59 93 THR A CA 1
ATOM 685 C C . THR A 1 93 ? 0.808 20.192 9.451 1.00 40.59 93 THR A C 1
ATOM 687 O O . THR A 1 93 ? 0.656 20.763 10.531 1.00 40.59 93 THR A O 1
ATOM 690 N N . THR A 1 94 ? 0.737 20.821 8.266 1.00 33.78 94 THR A N 1
ATOM 691 C CA . THR A 1 94 ? 0.454 22.258 8.132 1.00 33.78 94 THR A CA 1
ATOM 692 C C . THR A 1 94 ? -0.688 22.617 9.088 1.00 33.78 94 THR A C 1
ATOM 694 O O . THR A 1 94 ? -1.718 21.936 9.067 1.00 33.78 94 THR A O 1
ATOM 697 N N . PRO A 1 95 ? -0.502 23.579 10.013 1.00 40.25 95 PRO A N 1
ATOM 698 C CA . PRO A 1 95 ? -1.457 23.800 11.098 1.00 40.25 95 PRO A CA 1
ATOM 699 C C . PRO A 1 95 ? -2.858 24.237 10.654 1.00 40.25 95 PRO A C 1
ATOM 701 O O . PRO A 1 95 ? -3.752 24.223 11.496 1.00 40.25 95 PRO A O 1
ATOM 704 N N . ASP A 1 96 ? -3.048 24.601 9.382 1.00 39.69 96 ASP A N 1
ATOM 705 C CA . ASP A 1 96 ? -4.203 25.388 8.933 1.00 39.69 96 ASP A CA 1
ATOM 706 C C . ASP A 1 96 ? -5.384 24.566 8.374 1.00 39.69 96 ASP A C 1
ATOM 708 O O . ASP A 1 96 ? -6.517 25.028 8.416 1.00 39.69 96 ASP A O 1
ATOM 712 N N . ASP A 1 97 ? -5.179 23.298 7.986 1.00 45.41 97 ASP A N 1
ATOM 713 C CA . ASP A 1 97 ? -6.265 22.399 7.529 1.00 45.41 97 ASP A CA 1
ATOM 714 C C . ASP A 1 97 ? -6.725 21.406 8.617 1.00 45.41 97 ASP A C 1
ATOM 716 O O . ASP A 1 97 ? -7.275 20.336 8.346 1.00 45.41 97 ASP A O 1
ATOM 720 N N . ARG A 1 98 ? -6.492 21.731 9.896 1.00 51.38 98 ARG A N 1
ATOM 721 C CA . ARG A 1 98 ? -6.924 20.910 11.039 1.00 51.38 98 ARG A CA 1
ATOM 722 C C . ARG A 1 98 ? -8.437 21.005 11.242 1.00 51.38 98 ARG A C 1
ATOM 724 O O . ARG A 1 98 ? -8.915 21.747 12.096 1.00 51.38 98 ARG A O 1
ATOM 731 N N . ARG A 1 99 ? -9.204 20.189 10.525 1.00 58.34 99 ARG A N 1
ATOM 732 C CA . ARG A 1 99 ? -10.597 19.880 10.882 1.00 58.34 99 ARG A CA 1
ATOM 733 C C . ARG A 1 99 ? -10.750 18.383 11.150 1.00 58.34 99 ARG A C 1
ATOM 735 O O . ARG A 1 99 ? -11.328 17.659 10.357 1.00 58.34 99 ARG A O 1
ATOM 742 N N . GLY A 1 100 ? -10.236 17.951 12.304 1.00 71.31 100 GLY A N 1
ATOM 743 C CA . GLY A 1 100 ? -10.448 16.612 12.861 1.00 71.31 100 GLY A CA 1
ATOM 744 C C . GLY A 1 100 ? -9.171 16.010 13.441 1.00 71.31 100 GLY A C 1
ATOM 745 O O . GLY A 1 100 ? -8.336 15.491 12.705 1.00 71.31 100 GLY A O 1
ATOM 746 N N . GLU A 1 101 ? -9.025 16.070 14.762 1.00 87.50 101 GLU A N 1
ATOM 747 C CA . GLU A 1 101 ? -8.059 15.264 15.514 1.00 87.50 101 GLU A CA 1
ATOM 748 C C . GLU A 1 101 ? -8.857 14.419 16.507 1.00 87.50 101 GLU A C 1
ATOM 750 O O . GLU A 1 101 ? -9.730 14.943 17.200 1.00 87.50 101 GLU A O 1
ATOM 755 N N . HIS A 1 102 ? -8.604 13.118 16.530 1.00 91.44 102 HIS A N 1
ATOM 756 C CA . HIS A 1 102 ? -9.225 12.183 17.462 1.00 91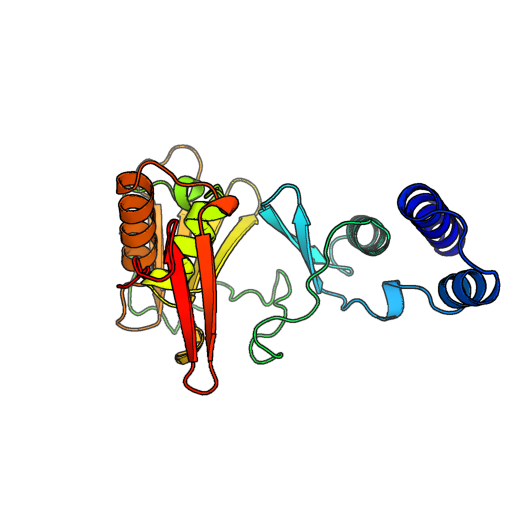.44 102 HIS A CA 1
ATOM 757 C C . HIS A 1 102 ? -8.231 11.064 17.800 1.00 91.44 102 HIS A C 1
ATOM 759 O O . HIS A 1 102 ? -7.103 11.048 17.293 1.00 91.44 102 HIS A O 1
ATOM 765 N N . THR A 1 103 ? -8.620 10.151 18.687 1.00 94.75 103 THR A N 1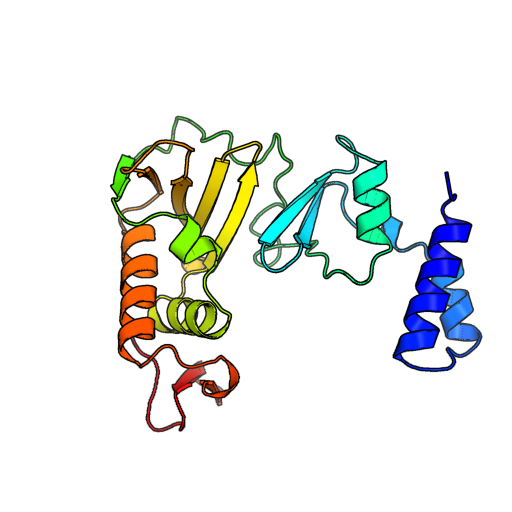
ATOM 766 C CA . THR A 1 103 ? -7.792 9.009 19.083 1.00 94.75 103 THR A CA 1
ATOM 767 C C . THR A 1 103 ? -8.395 7.688 18.623 1.00 94.75 103 THR A C 1
ATOM 769 O O . THR A 1 103 ? -9.610 7.531 18.550 1.00 94.75 103 THR A O 1
ATOM 772 N N . THR A 1 104 ? -7.521 6.734 18.318 1.00 96.19 104 THR A N 1
ATOM 773 C CA . THR A 1 104 ? -7.858 5.340 18.019 1.00 96.19 104 THR A CA 1
ATOM 774 C C . THR A 1 104 ? -7.122 4.423 18.989 1.00 96.19 104 THR A C 1
ATOM 776 O O . THR A 1 104 ? -5.982 4.699 19.367 1.00 96.19 104 THR A O 1
ATOM 779 N N . THR A 1 105 ? -7.750 3.311 19.358 1.00 96.44 105 THR A N 1
ATOM 780 C CA . THR A 1 105 ? -7.117 2.210 20.105 1.00 96.44 105 THR A CA 1
ATOM 781 C C . THR A 1 105 ? -6.550 1.130 19.182 1.00 96.44 105 THR A C 1
ATOM 783 O O . THR A 1 105 ? -5.805 0.258 19.622 1.00 96.44 105 THR A O 1
ATOM 786 N N . VAL A 1 106 ? -6.868 1.179 17.884 1.00 97.19 106 VAL A N 1
ATOM 787 C CA . VAL A 1 106 ? -6.272 0.285 16.885 1.00 97.19 106 VAL A CA 1
ATOM 788 C C . VAL A 1 106 ? -4.835 0.718 16.630 1.00 97.19 106 VAL A C 1
ATOM 790 O O . VAL A 1 106 ? -4.605 1.821 16.133 1.00 97.19 106 VAL A O 1
ATOM 793 N N . ASP A 1 107 ? -3.877 -0.157 16.954 1.00 96.31 107 ASP A N 1
ATOM 794 C CA . ASP A 1 107 ? -2.451 0.076 16.712 1.00 96.31 107 ASP A CA 1
ATOM 795 C C . ASP A 1 107 ? -2.205 0.310 15.214 1.00 96.31 107 ASP A C 1
ATOM 797 O O . ASP A 1 107 ? -2.446 -0.608 14.421 1.00 96.31 107 ASP A O 1
ATOM 801 N N . PRO A 1 108 ? -1.694 1.490 14.798 1.00 95.25 108 PRO A N 1
ATOM 802 C CA . PRO A 1 108 ? -1.453 1.790 13.393 1.00 95.25 108 PRO A CA 1
ATOM 803 C C . PRO A 1 108 ? -0.544 0.781 12.694 1.00 95.25 108 PRO A C 1
ATOM 805 O O . PRO A 1 108 ? -0.664 0.569 11.490 1.00 95.25 108 PRO A O 1
ATOM 808 N N . ARG A 1 109 ? 0.330 0.094 13.437 1.00 92.81 109 ARG A N 1
ATOM 809 C CA . ARG A 1 109 ? 1.188 -0.956 12.883 1.00 92.81 109 ARG A CA 1
ATOM 810 C C . ARG A 1 109 ? 0.398 -2.158 12.366 1.00 92.81 109 ARG A C 1
ATOM 812 O O . ARG A 1 109 ? 0.910 -2.857 11.501 1.00 92.81 109 ARG A O 1
ATOM 819 N N . THR A 1 110 ? -0.834 -2.361 12.831 1.00 94.25 110 THR A N 1
ATOM 820 C CA . THR A 1 110 ? -1.763 -3.383 12.318 1.00 94.25 110 THR A CA 1
ATOM 821 C C . THR A 1 110 ? -2.075 -3.146 10.844 1.00 94.25 110 THR A C 1
ATOM 823 O O . THR A 1 110 ? -1.956 -4.056 10.030 1.00 94.25 110 THR A O 1
ATOM 826 N N . ILE A 1 111 ? -2.397 -1.899 10.483 1.00 94.75 111 ILE A N 1
ATOM 827 C CA . ILE A 1 111 ? -2.641 -1.512 9.089 1.00 94.75 111 ILE A CA 1
ATOM 828 C C . ILE A 1 111 ? -1.316 -1.395 8.329 1.00 94.75 111 ILE A C 1
ATOM 830 O O . ILE A 1 111 ? -1.225 -1.812 7.180 1.00 94.75 111 ILE A O 1
ATOM 834 N N . ALA A 1 112 ? -0.259 -0.885 8.970 1.00 88.75 112 ALA A N 1
ATOM 835 C CA . ALA A 1 112 ? 1.052 -0.757 8.333 1.00 88.75 112 ALA A CA 1
ATOM 836 C C . ALA A 1 112 ? 1.640 -2.105 7.885 1.00 88.75 112 ALA A C 1
ATOM 838 O O . ALA A 1 112 ? 2.285 -2.163 6.845 1.00 88.75 112 ALA A O 1
ATOM 839 N N . ALA A 1 113 ? 1.426 -3.164 8.671 1.00 87.69 113 ALA A N 1
ATOM 840 C CA . ALA A 1 113 ? 1.904 -4.519 8.405 1.00 87.69 113 ALA A CA 1
ATOM 841 C C . ALA A 1 113 ? 0.848 -5.404 7.718 1.00 87.69 113 ALA A C 1
ATOM 843 O O . ALA A 1 113 ? 0.994 -6.629 7.694 1.00 87.69 113 ALA A O 1
ATOM 844 N N . ALA A 1 114 ? -0.228 -4.811 7.192 1.00 91.06 114 ALA A N 1
ATOM 845 C CA . ALA A 1 114 ? -1.303 -5.557 6.562 1.00 91.06 114 ALA A CA 1
ATOM 846 C C . ALA A 1 114 ? -0.773 -6.378 5.366 1.00 91.06 114 ALA A C 1
ATOM 848 O O . ALA A 1 114 ? -0.065 -5.841 4.504 1.00 91.06 114 ALA A O 1
ATOM 849 N N . PRO A 1 115 ? -1.104 -7.682 5.277 1.00 91.25 115 PRO A N 1
ATOM 850 C CA . PRO A 1 115 ? -0.653 -8.518 4.174 1.00 91.25 115 PRO A CA 1
ATOM 851 C C . PRO A 1 115 ? -1.318 -8.099 2.858 1.00 91.25 115 PRO A C 1
ATOM 853 O O . PRO A 1 115 ? -2.355 -7.436 2.833 1.00 91.25 115 PRO A O 1
ATOM 856 N N . ALA A 1 116 ? -0.762 -8.547 1.730 1.00 90.06 116 ALA A N 1
ATOM 857 C CA . ALA A 1 116 ? -1.239 -8.152 0.403 1.00 90.06 116 ALA A CA 1
ATOM 858 C C . ALA A 1 116 ? -2.738 -8.436 0.159 1.00 90.06 116 ALA A C 1
ATOM 860 O O . ALA A 1 116 ? -3.390 -7.671 -0.549 1.00 90.06 116 ALA A O 1
ATOM 861 N N . GLY A 1 117 ? -3.288 -9.505 0.750 1.00 93.44 117 GLY A N 1
ATOM 862 C CA . GLY A 1 117 ? -4.725 -9.799 0.694 1.00 93.44 117 GLY A CA 1
ATOM 863 C C . GLY A 1 117 ? -5.573 -8.747 1.417 1.00 93.44 117 GLY A C 1
ATOM 864 O O . GLY A 1 117 ? -6.573 -8.288 0.873 1.00 93.44 117 GLY A O 1
ATOM 865 N N . ALA A 1 118 ? -5.125 -8.295 2.591 1.00 95.44 118 ALA A N 1
ATOM 866 C CA . ALA A 1 118 ? -5.782 -7.237 3.350 1.00 95.44 118 ALA A CA 1
ATOM 867 C C . ALA A 1 118 ? -5.706 -5.888 2.623 1.00 95.44 118 ALA A C 1
ATOM 869 O O . ALA A 1 118 ? -6.720 -5.209 2.497 1.00 95.44 118 ALA A O 1
ATOM 870 N N . ASN A 1 119 ? -4.540 -5.531 2.072 1.00 91.19 119 ASN A N 1
ATOM 871 C CA . ASN A 1 119 ? -4.379 -4.304 1.282 1.00 91.19 119 ASN A CA 1
ATOM 872 C C . ASN A 1 119 ? -5.330 -4.273 0.079 1.00 91.19 119 ASN A C 1
ATOM 874 O O . ASN A 1 119 ? -5.962 -3.251 -0.188 1.00 91.19 119 ASN A O 1
ATOM 878 N N . LEU A 1 120 ? -5.476 -5.405 -0.619 1.00 92.19 120 LEU A N 1
ATOM 879 C CA . LEU A 1 120 ? -6.396 -5.519 -1.746 1.00 92.19 120 LEU A CA 1
ATOM 880 C C . LEU A 1 120 ? -7.862 -5.413 -1.306 1.00 92.19 120 LEU A C 1
ATOM 882 O O . LEU A 1 120 ? -8.638 -4.719 -1.958 1.00 92.19 120 LEU A O 1
ATOM 886 N N . ALA A 1 121 ? -8.237 -6.064 -0.203 1.00 95.38 121 ALA A N 1
ATOM 887 C CA . ALA A 1 121 ? -9.587 -5.979 0.342 1.00 95.38 121 ALA A CA 1
ATOM 888 C C . ALA A 1 121 ? -9.935 -4.550 0.781 1.00 95.38 121 ALA A C 1
ATOM 890 O O . ALA A 1 121 ? -10.977 -4.039 0.380 1.00 95.38 121 ALA A O 1
ATOM 891 N N . MET A 1 122 ? -9.051 -3.876 1.525 1.00 95.62 122 MET A N 1
ATOM 892 C CA . MET A 1 122 ? -9.241 -2.481 1.936 1.00 95.62 122 MET A CA 1
ATOM 893 C C . MET A 1 122 ? -9.448 -1.566 0.728 1.00 95.62 122 MET A C 1
ATOM 895 O O . MET A 1 122 ? -10.432 -0.826 0.687 1.00 95.62 122 MET A O 1
ATOM 899 N N . ALA A 1 123 ? -8.586 -1.667 -0.288 1.00 92.06 123 ALA A N 1
ATOM 900 C CA . ALA A 1 123 ? -8.710 -0.875 -1.508 1.00 92.06 123 ALA A CA 1
ATOM 901 C C . ALA A 1 123 ? -10.015 -1.172 -2.271 1.00 92.06 123 ALA A C 1
ATOM 903 O O . ALA A 1 123 ? -10.680 -0.250 -2.735 1.00 92.06 123 ALA A O 1
ATOM 904 N N . ALA A 1 124 ? -10.411 -2.443 -2.380 1.00 92.62 124 ALA A N 1
ATOM 905 C CA . ALA A 1 124 ? -11.624 -2.845 -3.091 1.00 92.62 124 ALA A CA 1
ATOM 906 C C . ALA A 1 124 ? -12.922 -2.424 -2.376 1.00 92.62 124 ALA A C 1
ATOM 908 O O . ALA A 1 124 ? -13.885 -2.049 -3.040 1.00 92.62 124 ALA A O 1
ATOM 909 N N . ILE A 1 125 ? -12.949 -2.478 -1.041 1.00 95.12 125 ILE A N 1
ATOM 910 C CA . ILE A 1 125 ? -14.106 -2.095 -0.217 1.00 95.12 125 ILE A CA 1
ATOM 911 C C . ILE A 1 125 ? -14.268 -0.572 -0.189 1.00 95.12 125 ILE A C 1
ATOM 913 O O . ILE A 1 125 ? -15.380 -0.069 -0.301 1.00 95.12 125 ILE A O 1
ATOM 917 N N . THR A 1 126 ? -13.170 0.169 -0.024 1.00 94.75 126 THR A N 1
ATOM 918 C CA . THR A 1 126 ? -13.232 1.596 0.344 1.00 94.75 126 THR A CA 1
ATOM 919 C C . THR A 1 126 ? -12.866 2.546 -0.799 1.00 94.75 126 THR A C 1
ATOM 921 O O . THR A 1 126 ? -13.220 3.728 -0.766 1.00 94.75 126 THR A O 1
ATOM 924 N N . GLY A 1 127 ? -12.134 2.059 -1.806 1.00 90.19 127 GLY A N 1
ATOM 925 C CA . GLY A 1 127 ? -11.499 2.895 -2.828 1.00 90.19 127 GLY A CA 1
ATOM 926 C C . GLY A 1 127 ? -10.327 3.738 -2.308 1.00 90.19 127 GLY A C 1
ATOM 927 O O . GLY A 1 127 ? -9.840 4.603 -3.035 1.00 90.19 127 GLY A O 1
ATOM 928 N N . LEU A 1 128 ? -9.884 3.519 -1.065 1.00 89.12 128 LEU A N 1
ATOM 929 C CA . LEU A 1 128 ? -8.832 4.300 -0.422 1.00 89.12 128 LEU A CA 1
ATOM 930 C C . LEU A 1 128 ? -7.440 3.747 -0.734 1.00 89.12 128 LEU A C 1
ATOM 932 O O . LEU A 1 128 ? -7.239 2.542 -0.900 1.00 89.12 128 LEU A O 1
ATOM 936 N N . GLY A 1 129 ? -6.462 4.648 -0.776 1.00 84.12 129 GLY A N 1
ATOM 937 C CA . GLY A 1 129 ? -5.049 4.292 -0.751 1.00 84.12 129 GLY A CA 1
ATOM 938 C C . GLY A 1 129 ? -4.553 4.219 0.688 1.00 84.12 129 GLY A C 1
ATOM 939 O O . GLY A 1 129 ? -4.789 5.144 1.457 1.00 84.12 129 GLY A O 1
ATOM 940 N N . CYS A 1 130 ? -3.828 3.161 1.048 1.00 84.88 130 CYS A N 1
ATOM 941 C CA . CYS A 1 130 ? -3.183 3.032 2.356 1.00 84.88 130 CYS A CA 1
ATOM 942 C C . CYS A 1 130 ? -1.681 2.835 2.169 1.00 84.88 130 CYS A C 1
ATOM 944 O O . CYS A 1 130 ? -1.252 1.949 1.432 1.00 84.88 130 CYS A O 1
ATOM 946 N N . TYR A 1 131 ? -0.877 3.650 2.842 1.00 79.19 131 TYR A N 1
ATOM 947 C CA . TYR A 1 131 ? 0.577 3.524 2.839 1.00 79.19 131 TYR A CA 1
ATOM 948 C C . TYR A 1 131 ? 1.138 3.882 4.205 1.00 79.19 131 TYR A C 1
ATOM 950 O O . TYR A 1 131 ? 0.581 4.699 4.938 1.00 79.19 131 TYR A O 1
ATOM 958 N N . SER A 1 132 ? 2.254 3.261 4.565 1.00 79.75 132 SER A N 1
ATOM 959 C CA . SER A 1 132 ? 2.904 3.490 5.847 1.00 79.75 132 SER A CA 1
ATOM 960 C C . SER A 1 132 ? 4.359 3.870 5.649 1.00 79.75 132 SER A C 1
ATOM 962 O O . SER A 1 132 ? 5.006 3.428 4.706 1.00 79.75 132 SER A O 1
ATOM 964 N N . TYR A 1 133 ? 4.877 4.702 6.542 1.00 70.81 133 TYR A N 1
ATOM 965 C CA . TYR A 1 133 ? 6.298 5.008 6.589 1.00 70.81 133 TYR A CA 1
ATOM 966 C C . TYR A 1 133 ? 6.768 5.114 8.034 1.00 70.81 133 TYR A C 1
ATOM 968 O O . TYR A 1 133 ? 6.005 5.451 8.948 1.00 70.81 133 TYR A O 1
ATOM 976 N N . ARG A 1 134 ? 8.050 4.815 8.242 1.00 75.56 134 ARG A N 1
ATOM 977 C CA . ARG A 1 134 ? 8.723 5.053 9.518 1.00 75.56 134 ARG A CA 1
ATOM 978 C C . ARG A 1 134 ? 9.467 6.377 9.475 1.00 75.56 134 ARG A C 1
ATOM 980 O O . ARG A 1 134 ? 10.051 6.751 8.459 1.00 75.56 134 ARG A O 1
ATOM 987 N N . GLU A 1 135 ? 9.418 7.087 10.587 1.00 68.00 135 GLU A N 1
ATOM 988 C CA . GLU A 1 135 ? 10.208 8.284 10.829 1.00 68.00 135 GLU A CA 1
ATOM 989 C C . GLU A 1 135 ? 10.715 8.218 12.264 1.00 68.00 135 GLU A C 1
ATOM 991 O O . GLU A 1 135 ? 9.922 8.272 13.207 1.00 68.00 135 GLU A O 1
ATOM 996 N N . ASP A 1 136 ? 12.027 8.041 12.405 1.00 79.00 136 ASP A N 1
ATOM 997 C CA . ASP A 1 136 ? 12.696 7.748 13.673 1.00 79.00 136 ASP A CA 1
ATOM 998 C C . ASP A 1 136 ? 12.022 6.547 14.370 1.00 79.00 136 ASP A C 1
ATOM 1000 O O . ASP A 1 136 ? 11.790 5.516 13.734 1.00 79.00 136 ASP A O 1
ATOM 1004 N N . ASP A 1 137 ? 11.633 6.686 15.637 1.00 82.38 137 ASP A N 1
ATOM 1005 C CA . ASP A 1 137 ? 10.918 5.647 16.390 1.00 82.38 137 ASP A CA 1
ATOM 1006 C C . ASP A 1 137 ? 9.393 5.679 16.177 1.00 82.38 137 ASP A C 1
ATOM 1008 O O . ASP A 1 137 ? 8.640 5.081 16.942 1.00 82.38 137 ASP A O 1
ATOM 1012 N N . THR A 1 138 ? 8.895 6.400 15.169 1.00 81.81 138 THR A N 1
ATOM 1013 C CA . THR A 1 138 ? 7.456 6.522 14.895 1.00 81.81 138 THR A CA 1
ATOM 1014 C C . THR A 1 138 ? 7.058 5.791 13.622 1.00 81.81 138 THR A C 1
ATOM 1016 O O . THR A 1 138 ? 7.798 5.748 12.639 1.00 81.81 138 THR A O 1
ATOM 1019 N N . CYS A 1 139 ? 5.854 5.221 13.623 1.00 84.94 139 CYS A N 1
ATOM 1020 C CA . CYS A 1 139 ? 5.230 4.672 12.424 1.00 84.94 139 CYS A CA 1
ATOM 1021 C C . CYS A 1 139 ? 3.990 5.502 12.118 1.00 84.94 139 CYS A C 1
ATOM 1023 O O . CYS A 1 139 ? 3.164 5.743 12.999 1.00 84.94 139 CYS A O 1
ATOM 1025 N N . ARG A 1 140 ? 3.875 5.970 10.878 1.00 86.50 140 ARG A N 1
ATOM 1026 C CA . ARG A 1 140 ? 2.709 6.708 10.406 1.00 86.50 140 ARG A CA 1
ATOM 1027 C C . ARG A 1 140 ? 2.036 5.917 9.307 1.00 86.50 140 ARG A C 1
ATOM 1029 O O . ARG A 1 140 ? 2.706 5.484 8.373 1.00 86.50 140 ARG A O 1
ATOM 1036 N N . VAL A 1 141 ? 0.724 5.765 9.421 1.00 88.31 141 VAL A N 1
ATOM 1037 C CA . VAL A 1 141 ? -0.126 5.242 8.353 1.00 88.31 141 VAL A CA 1
ATOM 1038 C C . VAL A 1 141 ? -0.913 6.399 7.789 1.00 88.31 141 VAL A C 1
ATOM 1040 O O . VAL A 1 141 ? -1.567 7.118 8.541 1.00 88.31 141 VAL A O 1
ATOM 1043 N N . VAL A 1 142 ? -0.826 6.579 6.480 1.00 87.44 142 VAL A N 1
ATOM 1044 C CA . VAL A 1 142 ? -1.600 7.564 5.744 1.00 87.44 142 VAL A CA 1
ATOM 1045 C C . VAL A 1 142 ? -2.647 6.832 4.926 1.00 87.44 142 VAL A C 1
ATOM 1047 O O . VAL A 1 142 ? -2.327 5.892 4.195 1.00 87.44 142 VAL A O 1
ATOM 1050 N N . VAL A 1 143 ? -3.888 7.281 5.055 1.00 89.88 143 VAL A N 1
ATOM 1051 C CA . VAL A 1 143 ? -4.997 6.855 4.212 1.00 89.88 143 VAL A CA 1
ATOM 1052 C C . VAL A 1 143 ? -5.394 8.035 3.344 1.00 89.88 143 VAL A C 1
ATOM 1054 O O . VAL A 1 143 ? -5.559 9.142 3.854 1.00 89.88 143 VAL A O 1
ATOM 1057 N N . THR A 1 144 ? -5.523 7.824 2.042 1.00 85.50 144 THR A N 1
ATOM 1058 C CA . THR A 1 144 ? -5.935 8.853 1.086 1.00 85.50 144 THR A CA 1
ATOM 1059 C C . THR A 1 144 ? -7.196 8.437 0.357 1.00 85.50 144 THR A C 1
ATOM 1061 O O . THR A 1 144 ? -7.405 7.261 0.071 1.00 85.50 144 THR A O 1
ATOM 1064 N N . ASP A 1 145 ? -8.020 9.424 0.029 1.00 85.06 145 ASP A N 1
ATOM 1065 C CA . ASP A 1 145 ? -9.172 9.296 -0.856 1.00 85.06 145 ASP A CA 1
ATOM 1066 C C . ASP A 1 145 ? -8.820 9.955 -2.200 1.00 85.06 145 ASP A C 1
ATOM 1068 O O . ASP A 1 145 ? -8.947 11.177 -2.329 1.00 85.06 145 ASP A O 1
ATOM 1072 N N . PRO A 1 146 ? -8.307 9.203 -3.196 1.00 78.75 146 PRO A N 1
ATOM 1073 C CA . PRO A 1 146 ? -7.751 9.794 -4.413 1.00 78.75 146 PRO A CA 1
ATOM 1074 C C . PRO A 1 146 ? -8.722 10.708 -5.185 1.00 78.75 146 PRO A C 1
ATOM 1076 O O . PRO A 1 146 ? -8.279 11.768 -5.625 1.00 78.75 146 PRO A O 1
ATOM 1079 N N . PRO A 1 147 ? -10.025 10.377 -5.326 1.00 78.12 147 PRO A N 1
ATOM 1080 C CA . PRO A 1 147 ? -10.995 11.258 -5.977 1.00 78.12 147 PRO A CA 1
ATOM 1081 C C . PRO A 1 147 ? -11.153 12.641 -5.336 1.00 78.12 147 PRO A C 1
ATOM 1083 O O . PRO A 1 147 ? -11.457 13.599 -6.044 1.00 78.12 147 PRO A O 1
ATOM 1086 N N . THR A 1 148 ? -10.994 12.754 -4.013 1.00 76.00 148 THR A N 1
ATOM 1087 C CA . THR A 1 148 ? -11.235 14.010 -3.280 1.00 76.00 148 THR A CA 1
ATOM 1088 C C . THR A 1 148 ? -9.953 14.694 -2.813 1.00 76.00 148 THR A C 1
ATOM 1090 O O . THR A 1 148 ? -9.977 15.881 -2.498 1.00 76.00 148 THR A O 1
ATOM 1093 N N . GLY A 1 149 ? -8.837 13.964 -2.752 1.00 75.00 149 GLY A N 1
ATOM 1094 C CA . GLY A 1 149 ? -7.591 14.428 -2.145 1.00 75.00 149 GLY A CA 1
ATOM 1095 C C . GLY A 1 149 ? -7.634 14.489 -0.613 1.00 75.00 149 GLY A C 1
ATOM 1096 O O . GLY A 1 149 ? -6.669 14.950 -0.002 1.00 75.00 149 GLY A O 1
ATOM 1097 N N . ASN A 1 150 ? -8.720 14.026 0.020 1.00 83.00 150 ASN A N 1
ATOM 1098 C CA . ASN A 1 150 ? -8.806 13.926 1.475 1.00 83.00 150 ASN A CA 1
ATOM 1099 C C . ASN A 1 150 ? -7.819 12.886 2.007 1.00 83.00 150 ASN A C 1
ATOM 1101 O O . ASN A 1 150 ? -7.414 11.953 1.307 1.00 83.00 150 ASN A O 1
ATOM 1105 N N . TRP A 1 151 ? -7.445 13.043 3.272 1.00 83.81 151 TRP A N 1
ATOM 1106 C CA . TRP A 1 151 ? -6.449 12.187 3.900 1.00 83.81 151 TRP A CA 1
ATOM 1107 C C . TRP A 1 151 ? -6.681 12.037 5.400 1.00 83.81 151 TRP A C 1
ATOM 1109 O O . TRP A 1 151 ? -7.229 12.925 6.051 1.00 83.81 151 TRP A O 1
ATOM 1119 N N . SER A 1 152 ? -6.204 10.928 5.956 1.00 89.81 152 SER A N 1
ATOM 1120 C CA . SER A 1 152 ? -6.016 10.729 7.390 1.00 89.81 152 SER A CA 1
ATOM 1121 C C . SER A 1 152 ? -4.611 10.199 7.671 1.00 89.81 152 SER A C 1
ATOM 1123 O O . SER A 1 152 ? -4.002 9.532 6.838 1.00 89.81 152 SER A O 1
ATOM 1125 N N . VAL A 1 153 ? -4.058 10.540 8.834 1.00 89.06 153 VAL A N 1
ATOM 1126 C CA . VAL A 1 153 ? -2.769 10.047 9.317 1.00 89.06 153 VAL A CA 1
ATOM 1127 C C . VAL A 1 153 ? -2.923 9.551 10.743 1.00 89.06 153 VAL A C 1
ATOM 1129 O O . VAL A 1 153 ? -3.133 10.357 11.652 1.00 89.06 153 VAL A O 1
ATOM 1132 N N . ALA A 1 154 ? -2.743 8.249 10.945 1.00 92.81 154 ALA A N 1
ATOM 1133 C CA . ALA A 1 154 ? -2.629 7.637 12.262 1.00 92.81 154 ALA A CA 1
ATOM 1134 C C . ALA A 1 154 ? -1.151 7.505 12.645 1.00 92.81 154 ALA A C 1
ATOM 1136 O O . ALA A 1 154 ? -0.332 7.020 11.860 1.00 92.81 154 ALA A O 1
ATOM 1137 N N . THR A 1 155 ? -0.789 7.967 13.843 1.00 90.38 155 THR A N 1
ATOM 1138 C CA . THR A 1 155 ? 0.606 7.986 14.307 1.00 90.38 155 THR A CA 1
ATOM 1139 C C . THR A 1 155 ? 0.801 7.057 15.495 1.00 90.38 155 THR A C 1
ATOM 1141 O O . THR A 1 155 ? 0.320 7.327 16.595 1.00 90.38 155 THR A O 1
ATOM 1144 N N . TRP A 1 156 ? 1.585 6.005 15.290 1.00 94.06 156 TRP A N 1
ATOM 1145 C CA . TRP A 1 156 ? 2.085 5.149 16.355 1.00 94.06 156 TRP A CA 1
ATOM 1146 C C . TRP A 1 156 ? 3.342 5.746 16.998 1.00 94.06 156 TRP A C 1
ATOM 1148 O O . TRP A 1 156 ? 4.227 6.268 16.309 1.00 94.06 156 TRP A O 1
ATOM 1158 N N . ARG A 1 157 ? 3.435 5.629 18.327 1.00 91.12 157 ARG A N 1
ATOM 1159 C CA . ARG A 1 157 ? 4.615 5.981 19.129 1.00 91.12 157 ARG A CA 1
ATOM 1160 C C . ARG A 1 157 ? 4.891 4.890 20.175 1.00 91.12 157 ARG A C 1
ATOM 1162 O O . ARG A 1 157 ? 3.928 4.317 20.689 1.00 91.12 157 ARG A O 1
ATOM 1169 N N . PRO A 1 158 ? 6.159 4.640 20.546 1.00 90.25 158 PRO A N 1
ATOM 1170 C CA . PRO A 1 158 ? 6.501 3.679 21.590 1.00 90.25 158 PRO A CA 1
ATOM 1171 C C . PRO A 1 158 ? 5.842 4.029 22.932 1.00 90.25 158 PRO A C 1
ATOM 1173 O O . PRO A 1 158 ? 5.745 5.201 23.296 1.00 90.25 158 PRO A O 1
ATOM 1176 N N . GLY A 1 159 ? 5.407 3.009 23.680 1.00 90.81 159 GLY A N 1
ATOM 1177 C CA . GLY A 1 159 ? 4.846 3.170 25.029 1.00 90.81 159 GLY A CA 1
ATOM 1178 C C . GLY A 1 159 ? 3.448 3.798 25.091 1.00 90.81 159 GLY A C 1
ATOM 1179 O O . GLY A 1 159 ? 3.055 4.280 26.151 1.00 90.81 159 GLY A O 1
ATOM 1180 N N . ARG A 1 160 ? 2.711 3.828 23.974 1.00 90.31 160 ARG A N 1
ATOM 1181 C CA . ARG A 1 160 ? 1.320 4.300 23.898 1.00 90.31 160 ARG A CA 1
ATOM 1182 C C . ARG A 1 160 ? 0.368 3.167 23.515 1.00 90.31 160 ARG A C 1
ATOM 1184 O O . ARG A 1 160 ? 0.733 2.298 22.721 1.00 90.31 160 ARG A O 1
ATOM 1191 N N . ASP A 1 161 ? -0.841 3.234 24.051 1.00 90.50 161 ASP A N 1
ATOM 1192 C CA . ASP A 1 161 ? -2.000 2.369 23.801 1.00 90.50 161 ASP A CA 1
ATOM 1193 C C . ASP A 1 161 ? -3.154 3.107 23.092 1.00 90.50 161 ASP A C 1
ATOM 1195 O O . ASP A 1 161 ? -3.961 2.477 22.415 1.00 90.50 161 ASP A O 1
ATOM 1199 N N . GLU A 1 162 ? -3.185 4.440 23.172 1.00 95.12 162 GLU A N 1
ATOM 1200 C CA . GLU A 1 162 ? -3.995 5.309 22.312 1.00 95.12 162 GLU A CA 1
ATOM 1201 C C . GLU A 1 162 ? -3.135 6.092 21.313 1.00 95.12 162 GLU A C 1
ATOM 1203 O O . GLU A 1 162 ? -2.070 6.634 21.642 1.00 95.12 162 GLU A O 1
ATOM 1208 N N . TYR A 1 163 ? -3.628 6.197 20.079 1.00 94.94 163 TYR A N 1
ATOM 1209 C CA . TYR A 1 163 ? -2.901 6.776 18.954 1.00 94.94 163 TYR A CA 1
ATOM 1210 C C . TYR A 1 163 ? -3.658 7.950 18.351 1.00 94.94 163 TYR A C 1
ATOM 1212 O O . TYR A 1 163 ? -4.868 7.895 18.152 1.00 94.94 163 TYR A O 1
ATOM 1220 N N . THR A 1 164 ? -2.937 9.023 18.034 1.00 94.12 164 THR A N 1
ATOM 1221 C CA . THR A 1 164 ? -3.529 10.212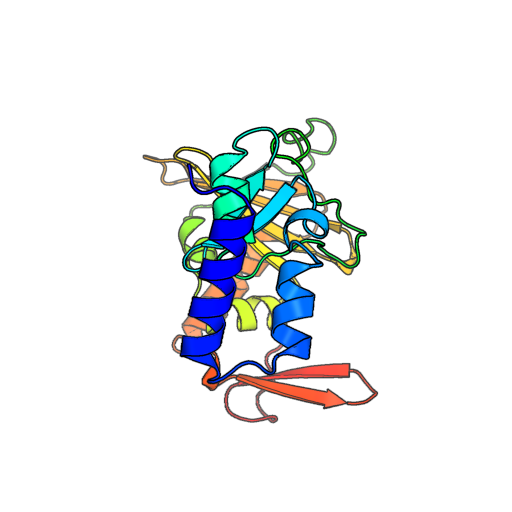 17.417 1.00 94.12 164 THR A CA 1
ATOM 1222 C C . THR A 1 164 ? -3.792 9.967 15.936 1.00 94.12 164 THR A C 1
ATOM 1224 O O . THR A 1 164 ? -2.875 9.593 15.194 1.00 94.12 164 THR A O 1
ATOM 1227 N N . VAL A 1 165 ? -5.015 10.269 15.506 1.00 93.94 165 VAL A N 1
ATOM 1228 C CA . VAL A 1 165 ? -5.431 10.324 14.107 1.00 93.94 165 VAL A CA 1
ATOM 1229 C C . VAL A 1 165 ? -5.763 11.765 13.754 1.00 93.94 165 VAL A C 1
ATOM 1231 O O . VAL A 1 165 ? -6.520 12.446 14.446 1.00 93.94 165 VAL A O 1
ATOM 1234 N N . ARG A 1 166 ? -5.176 12.245 12.663 1.00 89.38 166 ARG A N 1
ATOM 1235 C CA . ARG A 1 166 ? -5.462 13.563 12.093 1.00 89.38 166 ARG A CA 1
ATOM 1236 C C . ARG A 1 166 ? -6.024 13.388 10.704 1.00 89.38 166 ARG A C 1
ATOM 1238 O O . ARG A 1 166 ? -5.457 12.607 9.953 1.00 89.38 166 ARG A O 1
ATOM 1245 N N . GLN A 1 167 ? -7.052 14.138 10.340 1.00 86.56 167 GLN A N 1
ATOM 1246 C CA . GLN A 1 167 ? -7.638 14.036 9.008 1.00 86.56 167 GLN A CA 1
ATOM 1247 C C . GLN A 1 167 ? -8.057 15.381 8.428 1.00 86.56 167 GLN A C 1
ATOM 1249 O O . GLN A 1 167 ? -8.275 16.350 9.159 1.00 86.56 167 GLN A O 1
ATOM 1254 N N . ALA A 1 168 ? -8.175 15.401 7.105 1.00 80.81 168 ALA A N 1
ATOM 1255 C CA . ALA A 1 168 ? -8.802 16.454 6.328 1.00 80.81 168 ALA A CA 1
ATOM 1256 C C . ALA A 1 168 ? -10.039 15.890 5.614 1.00 80.81 168 ALA A C 1
ATOM 1258 O O . ALA A 1 168 ? -9.987 14.805 5.035 1.00 80.81 168 ALA A O 1
ATOM 1259 N N . GLY A 1 169 ? -11.137 16.647 5.646 1.00 78.69 169 GLY A N 1
ATOM 1260 C CA . GLY A 1 169 ? -12.434 16.228 5.111 1.00 78.69 169 GLY A CA 1
ATOM 1261 C C . GLY A 1 169 ? -13.369 15.638 6.173 1.00 78.69 169 GLY A C 1
ATOM 1262 O O . GLY A 1 169 ? -12.990 15.426 7.321 1.00 78.69 169 GLY A O 1
ATOM 1263 N N . GLY A 1 170 ? -14.635 15.429 5.799 1.00 84.62 170 GLY A N 1
ATOM 1264 C CA . GLY A 1 170 ? -15.671 14.888 6.695 1.00 84.62 170 GLY A CA 1
ATOM 1265 C C . GLY A 1 170 ? -15.827 13.365 6.649 1.00 84.62 170 GLY A C 1
ATOM 1266 O O . GLY A 1 170 ? -16.611 12.817 7.417 1.00 84.62 170 GLY A O 1
ATOM 1267 N N . ARG A 1 171 ? -15.119 12.691 5.735 1.00 88.56 171 ARG A N 1
ATOM 1268 C CA . ARG A 1 171 ? -15.154 11.236 5.574 1.00 88.56 171 ARG A CA 1
ATOM 1269 C C . ARG A 1 171 ? -14.149 10.597 6.548 1.00 88.56 171 ARG A C 1
ATOM 1271 O O . ARG A 1 171 ? -12.992 11.014 6.526 1.00 88.56 171 ARG A O 1
ATOM 1278 N N . PRO A 1 172 ? -14.552 9.628 7.385 1.00 93.12 172 PRO A N 1
ATOM 1279 C CA . PRO A 1 172 ? -13.695 9.032 8.410 1.00 93.12 172 PRO A CA 1
ATOM 1280 C C . PRO A 1 172 ? -12.743 7.988 7.797 1.00 93.12 172 PRO A C 1
ATOM 1282 O O . PRO A 1 172 ? -12.958 6.782 7.882 1.00 93.12 172 PRO A O 1
ATOM 1285 N N . LEU A 1 173 ? -11.703 8.454 7.096 1.00 93.81 173 LEU A N 1
ATOM 1286 C CA . LEU A 1 173 ? -10.858 7.588 6.258 1.00 93.81 173 LEU A CA 1
ATOM 1287 C C . LEU A 1 173 ? -10.086 6.531 7.056 1.00 93.81 173 LEU A C 1
ATOM 1289 O O . LEU A 1 173 ? -9.832 5.441 6.548 1.00 93.81 173 LEU A O 1
ATOM 1293 N N . TRP A 1 174 ? -9.672 6.861 8.284 1.00 95.94 174 TRP A N 1
ATOM 1294 C CA . TRP A 1 174 ? -8.967 5.907 9.141 1.00 95.94 174 TRP A CA 1
ATOM 1295 C C . TRP A 1 174 ? -9.895 4.764 9.561 1.00 95.94 174 TRP A C 1
ATOM 1297 O O . TRP A 1 174 ? -9.533 3.597 9.435 1.00 95.94 174 TRP A O 1
ATOM 1307 N N . GLU A 1 175 ? -11.104 5.108 9.991 1.00 96.50 175 GLU A N 1
ATOM 1308 C CA . GLU A 1 175 ? -12.134 4.173 10.433 1.00 96.50 175 GLU A CA 1
ATOM 1309 C C . GLU A 1 175 ? -12.543 3.249 9.291 1.00 96.50 175 GLU A C 1
ATOM 1311 O O . GLU A 1 175 ? -12.564 2.039 9.472 1.00 96.50 175 GLU A O 1
ATOM 1316 N N . GLU A 1 176 ? -12.773 3.787 8.091 1.00 97.12 176 GLU A N 1
ATOM 1317 C CA . GLU A 1 176 ? -13.133 2.970 6.928 1.00 97.12 176 GLU A CA 1
ATOM 1318 C C . GLU A 1 176 ? -12.041 1.955 6.560 1.00 97.12 176 GLU A C 1
ATOM 1320 O O . GLU A 1 176 ? -12.346 0.804 6.238 1.00 97.12 176 GLU A O 1
ATOM 1325 N N . ALA A 1 177 ? -10.764 2.350 6.626 1.00 97.00 177 ALA A N 1
ATOM 1326 C CA . ALA A 1 177 ? -9.651 1.434 6.381 1.00 97.00 177 ALA A CA 1
ATOM 1327 C C . ALA A 1 177 ? -9.572 0.339 7.460 1.00 97.00 177 ALA A C 1
ATOM 1329 O O . ALA A 1 177 ? -9.397 -0.840 7.144 1.00 97.00 177 ALA A O 1
ATOM 1330 N N . VAL A 1 178 ? -9.746 0.718 8.728 1.00 97.88 178 VAL A N 1
ATOM 1331 C CA . VAL A 1 178 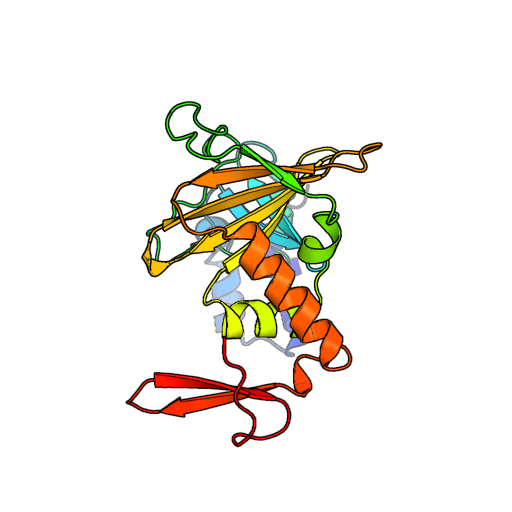? -9.775 -0.204 9.870 1.00 97.88 178 VAL A CA 1
ATOM 1332 C C . VAL A 1 178 ? -10.939 -1.193 9.759 1.00 97.88 178 VAL A C 1
ATOM 1334 O O . VAL A 1 178 ? -10.727 -2.402 9.868 1.00 97.88 178 VAL A O 1
ATOM 1337 N N . ASP A 1 179 ? -12.147 -0.715 9.480 1.00 97.94 179 ASP A N 1
ATOM 1338 C CA . ASP A 1 179 ? -13.343 -1.543 9.322 1.00 97.94 179 ASP A CA 1
ATOM 1339 C C . ASP A 1 179 ? -13.183 -2.529 8.159 1.00 97.94 179 ASP A C 1
ATOM 1341 O O . ASP A 1 179 ? -13.512 -3.713 8.281 1.00 97.94 179 ASP A O 1
ATOM 1345 N N . ALA A 1 180 ? -12.605 -2.080 7.041 1.00 97.75 180 ALA A N 1
ATOM 1346 C CA . ALA A 1 180 ? -12.319 -2.943 5.903 1.00 97.75 180 ALA A CA 1
ATOM 1347 C C . ALA A 1 180 ? -11.259 -4.016 6.222 1.00 97.75 180 ALA A C 1
ATOM 1349 O O . ALA A 1 180 ? -11.403 -5.164 5.792 1.00 97.75 180 ALA A O 1
ATOM 1350 N N . TYR A 1 181 ? -10.236 -3.687 7.018 1.00 97.62 181 TYR A N 1
ATOM 1351 C CA . TYR A 1 181 ? -9.258 -4.658 7.516 1.00 97.62 181 TYR A CA 1
ATOM 1352 C C . TYR A 1 181 ? -9.917 -5.727 8.402 1.00 97.62 181 TYR A C 1
ATOM 1354 O O . TYR A 1 181 ? -9.734 -6.926 8.173 1.00 97.62 181 TYR A O 1
ATOM 1362 N N . PHE A 1 182 ? -10.742 -5.323 9.373 1.00 97.50 182 PHE A N 1
ATOM 1363 C CA . PHE A 1 182 ? -11.461 -6.262 10.240 1.00 97.50 182 PHE A CA 1
ATOM 1364 C C . PHE A 1 182 ? -12.480 -7.110 9.466 1.00 97.50 182 PHE A C 1
ATOM 1366 O O . PHE A 1 182 ? -12.645 -8.299 9.754 1.00 97.50 182 PHE A O 1
ATOM 1373 N N . ARG A 1 183 ? -13.107 -6.553 8.423 1.00 97.31 183 ARG A N 1
ATOM 1374 C CA . ARG A 1 183 ? -13.950 -7.321 7.501 1.00 97.31 183 ARG A CA 1
ATOM 1375 C C . ARG A 1 183 ? -13.148 -8.373 6.739 1.00 97.31 183 ARG A C 1
ATOM 1377 O O . ARG A 1 183 ? -13.598 -9.513 6.662 1.00 97.31 183 ARG A O 1
ATOM 1384 N N . TRP A 1 184 ? -11.964 -8.042 6.228 1.00 97.62 184 TRP A N 1
ATOM 1385 C CA . TRP A 1 184 ? -11.078 -9.029 5.600 1.00 97.62 184 TRP A CA 1
ATOM 1386 C C . TRP A 1 184 ? -10.678 -10.148 6.574 1.00 97.62 184 TRP A C 1
ATOM 1388 O O . TRP A 1 184 ? -10.739 -11.322 6.206 1.00 97.62 184 TRP A O 1
ATOM 1398 N N . MET A 1 185 ? -10.365 -9.820 7.833 1.00 97.44 185 MET A N 1
ATOM 1399 C CA . MET A 1 185 ? -10.089 -10.840 8.854 1.00 97.44 185 MET A CA 1
ATOM 1400 C C . MET A 1 185 ? -11.291 -11.762 9.083 1.00 97.44 185 MET A C 1
ATOM 1402 O O . MET A 1 185 ? -11.125 -12.976 9.191 1.00 97.44 185 MET A O 1
ATOM 1406 N N . SER A 1 186 ? -12.516 -11.225 9.054 1.00 97.25 186 SER A N 1
ATOM 1407 C CA . SER A 1 186 ? -13.741 -12.033 9.170 1.00 97.25 186 SER A CA 1
ATOM 1408 C C . SER A 1 186 ? -13.931 -13.047 8.029 1.00 97.25 186 SER A C 1
ATOM 1410 O O . SER A 1 186 ? -14.672 -14.016 8.186 1.00 97.25 186 SER A O 1
ATOM 1412 N N . TRP A 1 187 ? -13.242 -12.875 6.893 1.00 96.31 187 TRP A N 1
ATOM 1413 C CA . TRP A 1 187 ? -13.235 -13.835 5.781 1.00 96.31 187 TRP A CA 1
ATOM 1414 C C . TRP A 1 187 ? -12.221 -14.975 5.960 1.00 96.31 187 TRP A C 1
ATOM 1416 O O . TRP A 1 187 ? -12.068 -15.801 5.058 1.00 96.31 187 TRP A O 1
ATOM 1426 N N . GLY A 1 188 ? -11.534 -15.031 7.105 1.00 96.88 188 GLY A N 1
ATOM 1427 C CA . GLY A 1 188 ? -10.484 -16.009 7.384 1.00 96.88 188 GLY A CA 1
ATOM 1428 C C . GLY A 1 188 ? -9.140 -15.628 6.772 1.00 96.88 188 GLY A C 1
ATOM 1429 O O . GLY A 1 188 ? -8.414 -16.509 6.323 1.00 96.88 188 GLY A O 1
ATOM 1430 N N . GLU A 1 189 ? -8.848 -14.325 6.711 1.00 97.44 189 GLU A N 1
ATOM 1431 C CA . GLU A 1 189 ? -7.560 -13.777 6.265 1.00 97.44 189 GLU A CA 1
ATOM 1432 C C . GLU A 1 189 ? -7.096 -14.298 4.886 1.00 97.44 189 GLU A C 1
ATOM 1434 O O . GLU A 1 189 ? -5.962 -14.763 4.734 1.00 97.44 189 GLU A O 1
ATOM 1439 N N . PRO A 1 190 ? -7.953 -14.262 3.843 1.00 97.38 190 PRO A N 1
ATOM 1440 C CA . PRO A 1 190 ? -7.599 -14.819 2.546 1.00 97.38 190 PRO A CA 1
ATOM 1441 C C . PRO A 1 190 ? -6.353 -14.139 1.967 1.00 97.38 190 PRO A C 1
ATOM 1443 O O . PRO A 1 190 ? -6.252 -12.907 1.924 1.00 97.38 190 PRO A O 1
ATOM 1446 N N . GLY A 1 191 ? -5.423 -14.964 1.480 1.00 95.06 191 GLY A N 1
ATOM 1447 C CA . GLY A 1 191 ? -4.263 -14.518 0.720 1.00 95.06 191 GLY A CA 1
ATOM 1448 C C . GLY A 1 191 ? -4.664 -13.838 -0.591 1.00 95.06 191 GLY A C 1
ATOM 1449 O O . GLY A 1 191 ? -5.768 -14.028 -1.106 1.00 95.06 191 GLY A O 1
ATOM 1450 N N . ARG A 1 192 ? -3.754 -13.026 -1.146 1.00 94.00 192 ARG A N 1
ATOM 1451 C CA . ARG A 1 192 ? -3.974 -12.287 -2.405 1.00 94.00 192 ARG A CA 1
ATOM 1452 C C . ARG A 1 192 ? -4.345 -13.209 -3.574 1.00 94.00 192 ARG A C 1
ATOM 1454 O O . ARG A 1 192 ? -5.076 -12.791 -4.460 1.00 94.00 192 ARG A O 1
ATOM 1461 N N . ASP A 1 193 ? -3.845 -14.437 -3.569 1.00 94.75 193 ASP A N 1
ATOM 1462 C CA . ASP A 1 193 ? -4.086 -15.484 -4.565 1.00 94.75 193 ASP A CA 1
ATOM 1463 C C . ASP A 1 193 ? -5.554 -15.922 -4.665 1.00 94.75 193 ASP A C 1
ATOM 1465 O O . ASP A 1 193 ? -5.977 -16.404 -5.713 1.00 94.75 193 ASP A O 1
ATOM 1469 N N . ARG A 1 194 ? -6.348 -15.709 -3.610 1.00 96.94 194 ARG A N 1
ATOM 1470 C CA . ARG A 1 194 ? -7.788 -15.997 -3.616 1.00 96.94 194 ARG A CA 1
ATOM 1471 C C . ARG A 1 194 ? -8.624 -14.880 -4.222 1.00 96.94 194 ARG A C 1
ATOM 1473 O O . ARG A 1 194 ? -9.815 -15.070 -4.449 1.00 96.94 194 ARG A O 1
ATOM 1480 N N . PHE A 1 195 ? -8.037 -13.715 -4.463 1.00 97.06 195 PHE A N 1
ATOM 1481 C CA . PHE A 1 195 ? -8.740 -12.616 -5.101 1.00 97.06 195 PHE A CA 1
ATOM 1482 C C . PHE A 1 195 ? -8.556 -12.672 -6.610 1.00 97.06 195 PHE A C 1
ATOM 1484 O O . PHE A 1 195 ? -7.467 -12.939 -7.117 1.00 97.06 195 PHE A O 1
ATOM 1491 N N . GLY A 1 196 ? -9.614 -12.323 -7.327 1.00 94.81 196 GLY A N 1
ATOM 1492 C CA . GLY A 1 196 ? -9.544 -12.037 -8.749 1.00 94.81 196 GLY A CA 1
ATOM 1493 C C . GLY A 1 196 ? -10.199 -10.709 -9.087 1.00 94.81 196 GLY A C 1
ATOM 1494 O O . GLY A 1 196 ? -10.793 -10.043 -8.238 1.00 94.81 196 GLY A O 1
ATOM 1495 N N . MET A 1 197 ? -10.055 -10.303 -10.345 1.00 95.12 197 MET A N 1
ATOM 1496 C CA . MET A 1 197 ? -10.633 -9.068 -10.856 1.00 95.12 197 MET A CA 1
ATOM 1497 C C . MET A 1 197 ? -11.240 -9.310 -12.230 1.00 95.12 197 MET A C 1
ATOM 1499 O O . MET A 1 197 ? -10.594 -9.851 -13.126 1.00 95.12 197 MET A O 1
ATOM 1503 N N . THR A 1 198 ? -12.476 -8.862 -12.399 1.00 94.31 198 THR A N 1
ATOM 1504 C CA . THR A 1 198 ? -13.138 -8.792 -13.697 1.00 94.31 198 THR A CA 1
ATOM 1505 C C . THR A 1 198 ? -13.053 -7.358 -14.196 1.00 94.31 198 THR A C 1
ATOM 1507 O O . THR A 1 198 ? -13.485 -6.434 -13.509 1.00 94.31 198 THR A O 1
ATOM 1510 N N . VAL A 1 199 ? -12.508 -7.165 -15.397 1.00 93.19 199 VAL A N 1
ATOM 1511 C CA . VAL A 1 199 ? -12.440 -5.859 -16.064 1.00 93.19 199 VAL A CA 1
ATOM 1512 C C . VAL A 1 199 ? -13.337 -5.890 -17.292 1.00 93.19 199 VAL A C 1
ATOM 1514 O O . VAL A 1 199 ? -13.261 -6.801 -18.113 1.00 93.19 199 VAL A O 1
ATOM 1517 N N . THR A 1 200 ? -14.196 -4.887 -17.419 1.00 92.06 200 THR A N 1
ATOM 1518 C CA . THR A 1 200 ? -15.115 -4.711 -18.546 1.00 92.06 200 THR A CA 1
ATOM 1519 C C . THR A 1 200 ? -15.055 -3.263 -19.036 1.00 92.06 200 THR A C 1
ATOM 1521 O O . THR A 1 200 ? -14.604 -2.389 -18.294 1.00 92.06 200 THR A O 1
ATOM 1524 N N . PRO A 1 201 ? -15.594 -2.941 -20.227 1.00 94.62 201 PRO A N 1
ATOM 1525 C CA . PRO A 1 201 ? -15.735 -1.548 -20.657 1.00 94.62 201 PRO A CA 1
ATOM 1526 C C . PRO A 1 201 ? -16.563 -0.669 -19.703 1.00 94.62 201 PRO A C 1
ATOM 1528 O O . PRO A 1 201 ? -16.495 0.551 -19.788 1.00 94.62 201 PRO A O 1
ATOM 1531 N N . LYS A 1 202 ? -17.366 -1.272 -18.812 1.00 89.44 202 LYS A N 1
ATOM 1532 C CA . LYS A 1 202 ? -18.195 -0.560 -17.829 1.00 89.44 202 LYS A CA 1
ATOM 1533 C C . LYS A 1 202 ? -17.479 -0.316 -16.497 1.00 89.44 202 LYS A C 1
ATOM 1535 O O . LYS A 1 202 ? -18.011 0.417 -15.671 1.00 89.44 202 LYS A O 1
ATOM 1540 N N . GLY A 1 203 ? -16.317 -0.931 -16.275 1.00 85.62 203 GLY A N 1
ATOM 1541 C CA . GLY A 1 203 ? -15.559 -0.803 -15.034 1.00 85.62 203 GLY A CA 1
ATOM 1542 C C . GLY A 1 203 ? -14.868 -2.094 -14.608 1.00 85.62 203 GLY A C 1
ATOM 1543 O O . GLY A 1 203 ? -14.856 -3.093 -15.332 1.00 85.62 203 GLY A O 1
ATOM 1544 N N . GLN A 1 204 ? -14.305 -2.052 -13.404 1.00 89.50 204 GLN A N 1
ATOM 1545 C CA . GLN A 1 204 ? -13.580 -3.152 -12.777 1.00 89.50 204 GLN A CA 1
ATOM 1546 C C . GLN A 1 204 ? -14.269 -3.597 -11.485 1.00 89.50 204 GLN A C 1
ATOM 1548 O O . GLN A 1 204 ? -14.846 -2.776 -10.774 1.00 89.50 204 GLN A O 1
ATOM 1553 N N . GLN A 1 205 ? -14.187 -4.889 -11.177 1.00 91.31 205 GLN A N 1
ATOM 1554 C CA . GLN A 1 205 ? -14.750 -5.472 -9.964 1.00 91.31 205 GLN A CA 1
ATOM 1555 C C . GLN A 1 205 ? -13.809 -6.532 -9.399 1.00 91.31 205 GLN A C 1
ATOM 1557 O O . GLN A 1 205 ? -13.441 -7.472 -10.104 1.00 91.31 205 GLN A O 1
ATOM 1562 N N . VAL A 1 206 ? -13.441 -6.382 -8.128 1.00 94.69 206 VAL A N 1
ATOM 1563 C CA . VAL A 1 206 ? -12.666 -7.374 -7.371 1.00 94.69 206 VAL A CA 1
ATOM 1564 C C . VAL A 1 206 ? -13.623 -8.382 -6.735 1.00 94.69 206 VAL A C 1
ATOM 1566 O O . VAL A 1 206 ? -14.730 -8.028 -6.329 1.00 94.69 206 VAL A O 1
ATOM 1569 N N . TRP A 1 207 ? -13.210 -9.640 -6.648 1.00 96.69 207 TRP A N 1
ATOM 1570 C CA . TRP A 1 207 ? -13.997 -10.734 -6.083 1.00 96.69 207 TRP A CA 1
ATOM 1571 C C . TRP A 1 207 ? -13.114 -11.727 -5.324 1.00 96.69 207 TRP A C 1
ATOM 1573 O O . TRP A 1 207 ? -11.899 -11.757 -5.522 1.00 96.69 207 TRP A O 1
ATOM 1583 N N . LEU A 1 208 ? -13.724 -12.525 -4.443 1.00 96.81 208 LEU A N 1
ATOM 1584 C CA . LEU A 1 208 ? -13.053 -13.534 -3.618 1.00 96.81 208 LEU A CA 1
ATOM 1585 C C . LEU A 1 208 ? -13.470 -14.945 -4.048 1.00 96.81 208 LEU A C 1
ATOM 1587 O O . LEU A 1 208 ? -14.650 -15.278 -4.027 1.00 96.81 208 LEU A O 1
ATOM 1591 N N . ASP A 1 209 ? -12.496 -15.793 -4.365 1.00 96.94 209 ASP A N 1
ATOM 1592 C CA . ASP A 1 209 ? -12.611 -17.157 -4.903 1.00 96.94 209 ASP A CA 1
ATOM 1593 C C . ASP A 1 209 ? -13.240 -17.254 -6.297 1.00 96.94 209 ASP A C 1
ATOM 1595 O O . ASP A 1 209 ? -12.693 -17.935 -7.164 1.00 96.94 209 ASP A O 1
ATOM 1599 N N . THR A 1 210 ? -14.380 -16.596 -6.528 1.00 96.19 210 THR A N 1
ATOM 1600 C CA . THR A 1 210 ? -15.107 -16.644 -7.803 1.00 96.19 210 THR A CA 1
ATOM 1601 C C . THR A 1 210 ? -15.719 -15.287 -8.173 1.00 96.19 210 THR A C 1
ATOM 1603 O O . THR A 1 210 ? -16.064 -14.518 -7.272 1.00 96.19 210 THR A O 1
ATOM 1606 N N . PRO A 1 211 ? -15.917 -14.983 -9.475 1.00 94.75 211 PRO A N 1
ATOM 1607 C CA . PRO A 1 211 ? -16.563 -13.747 -9.935 1.00 94.75 211 PRO A CA 1
ATOM 1608 C C . PRO A 1 211 ? -17.948 -13.458 -9.333 1.00 94.75 211 PRO A C 1
ATOM 1610 O O . PRO A 1 211 ? -18.353 -12.301 -9.256 1.00 94.75 211 PRO A O 1
ATOM 1613 N N . GLU A 1 212 ? -18.669 -14.484 -8.880 1.00 94.94 212 GLU A N 1
ATOM 1614 C CA . GLU A 1 212 ? -19.995 -14.382 -8.255 1.00 94.94 212 GLU A CA 1
ATOM 1615 C C . GLU A 1 212 ? -19.947 -13.888 -6.801 1.00 94.94 212 GLU A C 1
ATOM 1617 O O . GLU A 1 212 ? -20.992 -13.614 -6.208 1.00 94.94 212 GLU A O 1
ATOM 1622 N N . ARG A 1 213 ? -18.750 -13.767 -6.215 1.00 94.69 213 ARG A N 1
ATOM 1623 C CA . ARG A 1 213 ? -18.528 -13.296 -4.842 1.00 94.69 213 ARG A CA 1
ATOM 1624 C C . ARG A 1 213 ? -17.778 -11.962 -4.850 1.00 94.69 213 ARG A C 1
ATOM 1626 O O . ARG A 1 213 ? -16.601 -11.909 -4.482 1.00 94.69 213 ARG A O 1
ATOM 1633 N N . PRO A 1 214 ? -18.433 -10.874 -5.287 1.00 93.69 214 PRO A N 1
ATOM 1634 C CA . PRO A 1 214 ? -17.792 -9.577 -5.372 1.00 93.69 214 PRO A CA 1
ATOM 1635 C C . PRO A 1 214 ? -17.410 -9.047 -3.991 1.00 93.69 214 PRO A C 1
ATOM 1637 O O . PRO A 1 214 ? -18.155 -9.183 -3.019 1.00 93.69 214 PRO A O 1
ATOM 1640 N N . VAL A 1 215 ? -16.252 -8.400 -3.930 1.00 92.69 215 VAL A N 1
ATOM 1641 C CA . VAL A 1 215 ? -15.840 -7.598 -2.783 1.00 92.69 215 VAL A CA 1
ATOM 1642 C C . VAL A 1 215 ? -16.496 -6.233 -2.936 1.00 92.69 215 VAL A C 1
ATOM 1644 O O . VAL A 1 215 ? -16.169 -5.481 -3.851 1.00 92.69 215 VAL A O 1
ATOM 1647 N N . THR A 1 216 ? -17.460 -5.942 -2.072 1.00 85.31 216 THR A N 1
ATOM 1648 C CA . THR A 1 216 ? -18.204 -4.678 -2.068 1.00 85.31 216 THR A CA 1
ATOM 1649 C C . THR A 1 216 ? -18.004 -3.942 -0.746 1.00 85.31 216 THR A C 1
ATOM 1651 O O . THR A 1 216 ? -17.620 -4.588 0.237 1.00 85.31 216 THR A O 1
ATOM 1654 N N . PRO A 1 217 ? -18.318 -2.632 -0.704 1.00 76.12 217 PRO A N 1
ATOM 1655 C CA . PRO A 1 217 ? -18.560 -1.907 0.538 1.00 76.12 217 PRO A CA 1
ATOM 1656 C C . PRO A 1 217 ? -19.508 -2.640 1.490 1.00 76.12 217 PRO A C 1
ATOM 1658 O O . PRO A 1 217 ? -20.213 -3.598 1.079 1.00 76.12 217 PRO A O 1
#

Radius of gyration: 20.28 Å; chains: 1; bounding box: 53×42×52 Å

Sequence (217 aa):
MTGTAGRIERMISDITALVGDIPGPVRAAFQAMPRHLFIPPVALVDEAGMTAGIDRHADPAAWMNAVYSDMPIVTQLADGAVPMMMRSQRPATTPDDRRGEHTTTVDPRTIAAAPAGANLAMAAITGLGCYSYREDDTCRVVVTDPPTGNWSVATWRPGRDEYTVRQAGGRPLWEEAVDAYFRWMSWGEPGRDRFGMTVTPKGQQVWLDTPERPVTP

Foldseek 3Di:
DDPQQSLLVVLQVVVCVVPNDDDPVRSVVSNVDRQVVVAPQWWWWQDPLAIEIHGCVVDVPVNSVRSSDPIDIGRDDLNNPDPRADPVRPCPVPVPQFPDKDKDLPAVVCLAVQAPLLQVQLCQAPVKHWHWYDDPQKIWIKIANSVVRKIKIWIDHPPDRMIMITIGDPDPRVVSSVVSSVVCVVVVVDHPVQKDWDQDPVGIFIAGNDPVGTSYD